Protein AF-U6N5K5-F1 (afdb_monomer_lite)

Radius of gyration: 27.5 Å; chains: 1; bounding box: 77×36×71 Å

Sequence (203 aa):
MEARCCGVSERSVGCCSVLLCLCCRRCSEVQFNWSRRRNSWRLSFFYRVLALVALLGALLTLLLQLLIRSRSFFRNYRCGPRAVGLLSVNFTLTICLTAAAGLFAVLMARILAMFGRFSVAEFAGLGPWYGRLGFLSKWGPWAVALIADSLLLLSLVNSVWIFAAPHDWCSRRWNHAAVVAVDNCRIWYGRQRLLPLHRCSRL

Foldseek 3Di:
DDDDDDDDDDDDDDDDDDDDPDVDPPLVVLQQPQVPPPDLLVLLVVLLVLLVLLVVLLVVLVVVLVVLVPCPNVLFFLFDPVLSVVLNVVSVVLSVQSNVLSVLSNVLSVVSVVSVPDDPVVLVVVPPVSSVVSNCNVCVSVVSVVSNVVSSVVSVVSVVCVVVCVVVRTPDTDDPVLSVQLVVVCVVCVVPPPDPSVVSSVD

pLDDT: mean 70.51, std 19.58, range [24.92, 93.69]

Structure (mmCIF, N/CA/C/O backbone):
data_AF-U6N5K5-F1
#
_entry.id   AF-U6N5K5-F1
#
loop_
_atom_site.group_PDB
_atom_site.id
_atom_site.type_symbol
_atom_site.label_atom_id
_atom_site.label_alt_id
_atom_site.label_comp_id
_atom_site.label_asym_id
_atom_site.label_entity_id
_atom_site.label_seq_id
_atom_site.pdbx_PDB_ins_code
_atom_site.Cartn_x
_atom_site.Cartn_y
_atom_site.Cartn_z
_atom_site.occupancy
_atom_site.B_iso_or_equiv
_atom_site.auth_seq_id
_atom_site.auth_comp_id
_atom_site.auth_asym_id
_atom_site.auth_atom_id
_atom_site.pdbx_PDB_model_num
ATOM 1 N N . MET A 1 1 ? -38.197 17.017 41.963 1.00 30.97 1 MET A N 1
ATOM 2 C CA . MET A 1 1 ? -38.433 17.485 40.581 1.00 30.97 1 MET A CA 1
ATOM 3 C C . MET A 1 1 ? -37.955 16.398 39.642 1.00 30.97 1 MET A C 1
ATOM 5 O O . MET A 1 1 ? -36.760 16.170 39.516 1.00 30.97 1 MET A O 1
ATOM 9 N N . GLU A 1 2 ? -38.915 15.652 39.114 1.00 35.03 2 GLU A N 1
ATOM 10 C CA . GLU A 1 2 ? -38.727 14.488 38.255 1.00 35.03 2 GLU A CA 1
ATOM 11 C C . GLU A 1 2 ? -38.366 14.944 36.836 1.00 35.03 2 GLU A C 1
ATOM 13 O O . GLU A 1 2 ? -39.113 15.705 36.221 1.00 35.03 2 GLU A O 1
ATOM 18 N N . ALA A 1 3 ? -37.245 14.469 36.292 1.00 28.12 3 ALA A N 1
ATOM 19 C CA . ALA A 1 3 ? -36.974 14.562 34.861 1.00 28.12 3 ALA A CA 1
ATOM 20 C C . ALA A 1 3 ? -37.298 13.203 34.234 1.00 28.12 3 ALA A C 1
ATOM 22 O O . ALA A 1 3 ? -36.590 12.216 34.424 1.00 28.12 3 ALA A O 1
ATOM 23 N N . ARG A 1 4 ? -38.444 13.173 33.551 1.00 25.58 4 ARG A N 1
ATOM 24 C CA . ARG A 1 4 ? -39.074 12.007 32.934 1.00 25.58 4 ARG A CA 1
ATOM 25 C C . ARG A 1 4 ? -38.146 11.316 31.932 1.00 25.58 4 ARG A C 1
ATOM 27 O O . ARG A 1 4 ? -37.584 11.955 31.045 1.00 25.58 4 ARG A O 1
ATOM 34 N N . CYS A 1 5 ? -38.086 9.991 32.034 1.00 36.66 5 CYS A N 1
ATOM 35 C CA . CYS A 1 5 ? -37.706 9.097 30.948 1.00 36.66 5 CYS A CA 1
ATOM 36 C C . CYS A 1 5 ? -38.570 9.404 29.711 1.00 36.66 5 CYS A C 1
ATOM 38 O O . CYS A 1 5 ? -39.794 9.315 29.785 1.00 36.66 5 CYS A O 1
ATOM 40 N N . CYS A 1 6 ? -37.949 9.739 28.579 1.00 27.75 6 CYS A N 1
ATOM 41 C CA . CYS A 1 6 ? -38.630 9.818 27.286 1.00 27.75 6 CYS A CA 1
ATOM 42 C C . CYS A 1 6 ? -38.237 8.614 26.432 1.00 27.75 6 CYS A C 1
ATOM 44 O O . CYS A 1 6 ? -37.056 8.299 26.280 1.00 27.75 6 CYS A O 1
ATOM 46 N N . GLY A 1 7 ? -39.269 7.934 25.937 1.00 24.92 7 GLY A N 1
ATOM 47 C CA . GLY A 1 7 ? -39.212 6.641 25.280 1.00 24.92 7 GLY A CA 1
ATOM 48 C C . GLY A 1 7 ? -38.556 6.656 23.903 1.00 24.92 7 GLY A C 1
ATOM 49 O O . GLY A 1 7 ? -38.493 7.663 23.201 1.00 24.92 7 GLY A O 1
ATOM 50 N N . VAL A 1 8 ? -38.074 5.473 23.545 1.00 28.88 8 VAL A N 1
ATOM 51 C CA . VAL A 1 8 ? -37.512 5.105 22.248 1.00 28.88 8 VAL A CA 1
ATOM 52 C C . VAL A 1 8 ? -38.624 5.122 21.192 1.00 28.88 8 VAL A C 1
ATOM 54 O O . VAL A 1 8 ? -39.650 4.474 21.373 1.00 28.88 8 VAL A O 1
ATOM 57 N N . SER A 1 9 ? -38.414 5.844 20.088 1.00 29.25 9 SER A N 1
ATOM 58 C CA . SER A 1 9 ? -39.265 5.815 18.890 1.00 29.25 9 SER A CA 1
ATOM 59 C C . SER A 1 9 ? -38.453 5.290 17.699 1.00 29.25 9 SER A C 1
ATOM 61 O O . SER A 1 9 ? -37.326 5.725 17.469 1.00 29.25 9 SER A O 1
ATOM 63 N N . GLU A 1 10 ? -39.016 4.320 16.974 1.00 31.72 10 GLU A N 1
ATOM 64 C CA . GLU A 1 10 ? -38.349 3.404 16.031 1.00 31.72 10 GLU A CA 1
ATOM 65 C C . GLU A 1 10 ? -38.114 3.927 14.595 1.00 31.72 10 GLU A C 1
ATOM 67 O O . GLU A 1 10 ? -37.802 3.138 13.702 1.00 31.72 10 GLU A O 1
ATOM 72 N N . ARG A 1 11 ? -38.254 5.221 14.290 1.00 35.72 11 ARG A N 1
ATOM 73 C CA . ARG A 1 11 ? -38.148 5.688 12.890 1.00 35.72 11 ARG A CA 1
ATOM 74 C C . ARG A 1 11 ? -37.452 7.037 12.758 1.00 35.72 11 ARG A C 1
ATOM 76 O O . ARG A 1 11 ? -38.073 8.052 13.035 1.00 35.72 11 ARG A O 1
ATOM 83 N N . SER A 1 12 ? -36.235 7.064 12.207 1.00 31.88 12 SER A N 1
ATOM 84 C CA . SER A 1 12 ? -35.903 8.027 11.142 1.00 31.88 12 SER A CA 1
ATOM 85 C C . SER A 1 12 ? -34.594 7.692 10.414 1.00 31.88 12 SER A C 1
ATOM 87 O O . SER A 1 12 ? -33.565 7.379 11.005 1.00 31.88 12 SER A O 1
ATOM 89 N N . VAL A 1 13 ? -34.675 7.753 9.087 1.00 40.25 13 VAL A N 1
ATOM 90 C CA . VAL A 1 13 ? -33.579 7.758 8.115 1.00 40.25 13 VAL A CA 1
ATOM 91 C C . VAL A 1 13 ? -33.416 9.224 7.680 1.00 40.25 13 VAL A C 1
ATOM 93 O O . VAL A 1 13 ? -34.425 9.834 7.338 1.00 40.25 13 VAL A O 1
ATOM 96 N N . GLY A 1 14 ? -32.198 9.792 7.640 1.00 35.78 14 GLY A N 1
ATOM 97 C CA . GLY A 1 14 ? -31.900 10.898 6.704 1.00 35.78 14 GLY A CA 1
ATOM 98 C C . GLY A 1 14 ? -31.106 12.145 7.162 1.00 35.78 14 GLY A C 1
ATOM 99 O O . GLY A 1 14 ? -31.238 12.647 8.280 1.00 35.78 14 GLY A O 1
ATOM 100 N N . CYS A 1 15 ? -30.368 12.678 6.171 1.00 31.52 15 CYS A N 1
ATOM 101 C CA . CYS A 1 15 ? -29.543 13.903 6.037 1.00 31.52 15 CYS A CA 1
ATOM 102 C C . CYS A 1 15 ? -28.072 13.801 6.502 1.00 31.52 15 CYS A C 1
ATOM 104 O O . CYS A 1 15 ? -27.813 13.755 7.702 1.00 31.52 15 CYS A O 1
ATOM 106 N N . CYS A 1 16 ? -27.049 13.671 5.635 1.00 34.28 16 CYS A N 1
ATOM 107 C CA . CYS A 1 16 ? -26.625 14.402 4.407 1.00 34.28 16 CYS A CA 1
ATOM 108 C C . CYS A 1 16 ? -26.016 15.801 4.657 1.00 34.28 16 CYS A C 1
ATOM 110 O O . CYS A 1 16 ? -26.593 16.793 4.250 1.00 34.28 16 CYS A O 1
ATOM 112 N N . SER A 1 17 ? -24.810 15.829 5.248 1.00 32.22 17 SER A N 1
ATOM 113 C CA . SER A 1 17 ? -23.703 16.780 4.976 1.00 32.22 17 SER A CA 1
ATOM 114 C C . SER A 1 17 ? -23.834 18.287 5.315 1.00 32.22 17 SER A C 1
ATOM 116 O O . SER A 1 17 ? -24.863 18.898 5.079 1.00 32.22 17 SER A O 1
ATOM 118 N N . VAL A 1 18 ? -22.806 19.004 5.815 1.00 45.66 18 VAL A N 1
ATOM 119 C CA . VAL A 1 18 ? -21.480 18.604 6.363 1.00 45.66 18 VAL A CA 1
ATOM 120 C C . VAL A 1 18 ? -20.884 19.629 7.362 1.00 45.66 18 VAL A C 1
ATOM 122 O O . VAL A 1 18 ? -20.054 19.198 8.149 1.00 45.66 18 VAL A O 1
ATOM 125 N N . LEU A 1 19 ? -21.256 20.924 7.435 1.00 33.53 19 LEU A N 1
ATOM 126 C CA . LEU A 1 19 ? -20.342 21.898 8.090 1.00 33.53 19 LEU A CA 1
ATOM 127 C C . LEU A 1 19 ? -20.780 22.701 9.337 1.00 33.53 19 LEU A C 1
ATOM 129 O O . LEU A 1 19 ? -19.895 22.934 10.150 1.00 33.53 19 LEU A O 1
ATOM 133 N N . LEU A 1 20 ? -22.035 23.121 9.581 1.00 31.58 20 LEU A N 1
ATOM 134 C CA . LEU A 1 20 ? -22.226 24.231 10.559 1.00 31.58 20 LEU A CA 1
ATOM 135 C C . LEU A 1 20 ? -23.418 24.217 11.549 1.00 31.58 20 LEU A C 1
ATOM 137 O O . LEU A 1 20 ? -23.467 25.117 12.379 1.00 31.58 20 LEU A O 1
ATOM 141 N N . CYS A 1 21 ? -24.344 23.240 11.574 1.00 33.91 21 CYS A N 1
ATOM 142 C CA . CYS A 1 21 ? -25.630 23.468 12.286 1.00 33.91 21 CYS A CA 1
ATOM 143 C C . CYS A 1 21 ? -26.173 22.443 13.310 1.00 33.91 21 CYS A C 1
ATOM 145 O O . CYS A 1 21 ? -27.314 22.602 13.730 1.00 33.91 21 CYS A O 1
ATOM 147 N N . LEU A 1 22 ? -25.442 21.428 13.796 1.00 38.31 22 LEU A N 1
ATOM 148 C CA . LEU A 1 22 ? -26.039 20.419 14.715 1.00 38.31 22 LEU A CA 1
ATOM 149 C C . LEU A 1 22 ? -25.223 20.079 15.978 1.00 38.31 22 LEU A C 1
ATOM 151 O O . LEU A 1 22 ? -25.433 19.023 16.574 1.00 38.31 22 LEU A O 1
ATOM 155 N N . CYS A 1 23 ? -24.349 20.984 16.433 1.00 35.44 23 CYS A N 1
ATOM 156 C CA . CYS A 1 23 ? -23.433 20.765 17.566 1.00 35.44 23 CYS A CA 1
ATOM 157 C C . CYS A 1 23 ? -24.070 20.362 18.913 1.00 35.44 23 CYS A C 1
ATOM 159 O O . CYS A 1 23 ? -23.345 19.843 19.753 1.00 35.44 23 CYS A O 1
ATOM 161 N N . CYS A 1 24 ? -25.380 20.523 19.148 1.00 37.03 24 CYS A N 1
ATOM 162 C CA . CYS A 1 24 ? -25.967 20.193 20.462 1.00 37.03 24 CYS A CA 1
ATOM 163 C C . CYS A 1 24 ? -27.147 19.208 20.459 1.00 37.03 24 CYS A C 1
ATOM 165 O O . CYS A 1 24 ? -27.472 18.677 21.516 1.00 37.03 24 CYS A O 1
ATOM 167 N N . ARG A 1 25 ? -27.794 18.910 19.320 1.00 32.84 25 ARG A N 1
ATOM 168 C CA . ARG A 1 25 ? -29.057 18.130 19.318 1.00 32.84 25 ARG A CA 1
ATOM 169 C C . ARG A 1 25 ? -28.963 16.735 18.690 1.00 32.84 25 ARG A C 1
ATOM 171 O O . ARG A 1 25 ? -29.908 15.966 18.805 1.00 32.84 25 ARG A O 1
ATOM 178 N N . ARG A 1 26 ? -27.824 16.381 18.075 1.00 36.34 26 ARG A N 1
ATOM 179 C CA . ARG A 1 26 ? -27.612 15.097 17.367 1.00 36.34 26 ARG A CA 1
ATOM 180 C C . ARG A 1 26 ? -26.570 14.176 18.006 1.00 36.34 26 ARG A C 1
ATOM 182 O O . ARG A 1 26 ? -26.095 13.244 17.367 1.00 36.34 26 ARG A O 1
ATOM 189 N N . CYS A 1 27 ? -26.218 14.405 19.270 1.00 38.41 27 CYS A N 1
ATOM 190 C CA . CYS A 1 27 ? -25.320 13.504 19.993 1.00 38.41 27 CYS A CA 1
ATOM 191 C C . CYS A 1 27 ? -26.013 12.217 20.468 1.00 38.41 27 CYS A C 1
ATOM 193 O O . CYS A 1 27 ? -25.320 11.227 20.675 1.00 38.41 27 CYS A O 1
ATOM 195 N N . SER A 1 28 ? -27.345 12.176 20.594 1.00 39.59 28 SER A N 1
ATOM 196 C CA . SER A 1 28 ? -28.054 10.991 21.105 1.00 39.59 28 SER A CA 1
ATOM 197 C C . SER A 1 28 ? -28.192 9.848 20.089 1.00 39.59 28 SER A C 1
ATOM 199 O O . SER A 1 28 ? -28.258 8.695 20.495 1.00 39.59 28 SER A O 1
ATOM 201 N N . GLU A 1 29 ? -28.161 10.116 18.777 1.00 39.03 29 GLU A N 1
ATOM 202 C CA . GLU A 1 29 ? -28.186 9.050 17.752 1.00 39.03 29 GLU A CA 1
ATOM 203 C C . GLU A 1 29 ? -26.787 8.592 17.303 1.00 39.03 29 GLU A C 1
ATOM 205 O O . GLU A 1 29 ? -26.603 7.481 16.796 1.00 39.03 29 GLU A O 1
ATOM 210 N N . VAL A 1 30 ? -25.760 9.416 17.539 1.00 40.91 30 VAL A N 1
ATOM 211 C CA . VAL A 1 30 ? -24.351 8.997 17.420 1.00 40.91 30 VAL A CA 1
ATOM 212 C C . VAL A 1 30 ? -23.888 8.277 18.691 1.00 40.91 30 VAL A C 1
ATOM 214 O O . VAL A 1 30 ? -22.893 7.548 18.649 1.00 40.91 30 VAL A O 1
ATOM 217 N N . GLN A 1 31 ? -24.624 8.422 19.800 1.00 42.19 31 GLN A N 1
ATOM 218 C CA . GLN A 1 31 ? -24.359 7.696 21.032 1.00 42.19 31 GLN A CA 1
ATOM 219 C C . GLN A 1 31 ? -24.433 6.196 20.775 1.00 42.19 31 GLN A C 1
ATOM 221 O O . GLN A 1 31 ? -25.440 5.596 20.401 1.00 42.19 31 GLN A O 1
ATOM 226 N N . PHE A 1 32 ? -23.261 5.603 20.922 1.00 44.34 32 PHE A N 1
ATOM 227 C CA . PHE A 1 32 ? -23.036 4.191 20.778 1.00 44.34 32 PHE A CA 1
ATOM 228 C C . PHE A 1 32 ? -23.849 3.461 21.861 1.00 44.34 32 PHE A C 1
ATOM 230 O O . PHE A 1 32 ? -23.575 3.601 23.050 1.00 44.34 32 PHE A O 1
ATOM 237 N N . ASN A 1 33 ? -24.881 2.715 21.452 1.00 48.84 33 ASN A N 1
ATOM 238 C CA . ASN A 1 33 ? -25.655 1.889 22.374 1.00 48.84 33 ASN A CA 1
ATOM 239 C C . ASN A 1 33 ? -24.864 0.613 22.679 1.00 48.84 33 ASN A C 1
ATOM 241 O O . ASN A 1 33 ? -24.781 -0.314 21.866 1.00 48.84 33 ASN A O 1
ATOM 245 N N . TRP A 1 34 ? -24.249 0.595 23.855 1.00 51.69 34 TRP A N 1
ATOM 246 C CA . TRP A 1 34 ? -23.339 -0.456 24.279 1.00 51.69 34 TRP A CA 1
ATOM 247 C C . TRP A 1 34 ? -24.016 -1.811 24.541 1.00 51.69 34 TRP A C 1
ATOM 249 O O . TRP A 1 34 ? -23.319 -2.823 24.575 1.00 51.69 34 TRP A O 1
ATOM 259 N N . SER A 1 35 ? -25.353 -1.881 24.636 1.00 49.25 35 SER A N 1
ATOM 260 C CA . SER A 1 35 ? -26.060 -3.165 24.798 1.00 49.25 35 SER A CA 1
ATOM 261 C C . SER A 1 35 ? -26.028 -4.044 23.536 1.00 49.25 35 SER A C 1
ATOM 263 O O . SER A 1 35 ? -26.322 -5.237 23.588 1.00 49.25 35 SER A O 1
ATOM 265 N N . ARG A 1 36 ? -25.629 -3.480 22.384 1.00 49.56 36 ARG A N 1
ATOM 266 C CA . ARG A 1 36 ? -25.772 -4.090 21.052 1.00 49.56 36 ARG A CA 1
ATOM 267 C C . ARG A 1 36 ? -24.456 -4.601 20.436 1.00 49.56 36 ARG A C 1
ATOM 269 O O . ARG A 1 36 ? -24.287 -4.526 19.222 1.00 49.56 36 ARG A O 1
ATOM 276 N N . ARG A 1 37 ? -23.499 -5.140 21.210 1.00 56.91 37 ARG A N 1
ATOM 277 C CA . ARG A 1 37 ? -22.275 -5.780 20.651 1.00 56.91 37 ARG A CA 1
ATOM 278 C C . ARG A 1 37 ? -22.209 -7.285 20.904 1.00 56.91 37 ARG A C 1
ATOM 280 O O . ARG A 1 37 ? -21.352 -7.780 21.619 1.00 56.91 37 ARG A O 1
ATOM 287 N N . ARG A 1 38 ? -23.066 -8.042 20.213 1.00 52.09 38 ARG A N 1
ATOM 288 C CA . ARG A 1 38 ? -23.035 -9.518 20.231 1.00 52.09 38 ARG A CA 1
ATOM 289 C C . ARG A 1 38 ? -21.957 -10.143 19.315 1.00 52.09 38 ARG A C 1
ATOM 291 O O . ARG A 1 38 ? -21.739 -11.342 19.380 1.00 52.09 38 ARG A O 1
ATOM 298 N N . ASN A 1 39 ? -21.258 -9.350 18.485 1.00 59.94 39 ASN A N 1
ATOM 299 C CA . ASN A 1 39 ? -20.354 -9.845 17.424 1.00 59.94 39 ASN A CA 1
ATOM 300 C C . ASN A 1 39 ? -18.951 -9.183 17.388 1.00 59.94 39 ASN A C 1
ATOM 302 O O . ASN A 1 39 ? -18.339 -9.098 16.323 1.00 59.94 39 ASN A O 1
ATOM 306 N N . SER A 1 40 ? -18.406 -8.714 18.518 1.00 67.56 40 SER A N 1
ATOM 307 C CA . SER A 1 40 ? -17.051 -8.114 18.582 1.00 67.56 40 SER A CA 1
ATOM 308 C C . SER A 1 40 ? -15.945 -9.053 18.072 1.00 67.56 40 SER A C 1
ATOM 310 O O . SER A 1 40 ? -14.998 -8.608 17.419 1.00 67.56 40 SER A O 1
ATOM 312 N N . TRP A 1 41 ? -16.102 -10.361 18.292 1.00 71.12 41 TRP A N 1
ATOM 313 C CA . TRP A 1 41 ? -15.171 -11.390 17.826 1.00 71.12 41 TRP A CA 1
ATOM 314 C C . TRP A 1 41 ? -15.098 -11.494 16.293 1.00 71.12 41 TRP A C 1
ATOM 316 O O . TRP A 1 41 ? -14.004 -11.658 15.757 1.00 71.12 41 TRP A O 1
ATOM 326 N N . ARG A 1 42 ? -16.223 -11.327 15.576 1.00 77.38 42 ARG A N 1
ATOM 327 C CA . ARG A 1 42 ? -16.264 -11.366 14.099 1.00 77.38 42 ARG A CA 1
ATOM 328 C C . ARG A 1 42 ? -15.486 -10.205 13.494 1.00 77.38 42 ARG A C 1
ATOM 330 O O . ARG A 1 42 ? -14.738 -10.386 12.541 1.00 77.38 42 ARG A O 1
ATOM 337 N N . LEU A 1 43 ? -1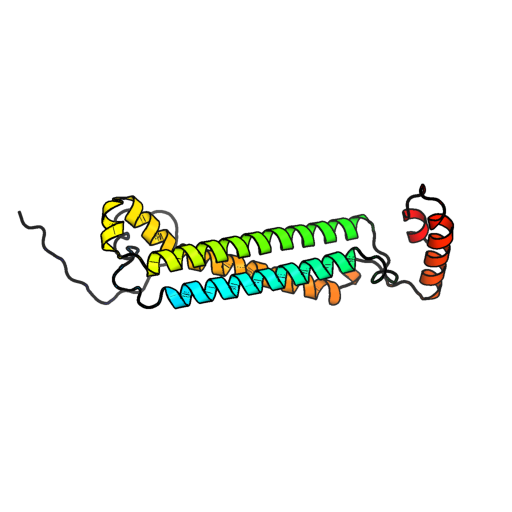5.632 -9.023 14.092 1.00 78.06 43 LEU A N 1
ATOM 338 C CA . LEU A 1 43 ? -14.906 -7.831 13.666 1.00 78.06 43 LEU A CA 1
ATOM 339 C C . LEU A 1 43 ? -13.402 -7.976 13.948 1.00 78.06 43 LEU A C 1
ATOM 341 O O . LEU A 1 43 ? -12.585 -7.677 13.088 1.00 78.06 43 LEU A O 1
ATOM 345 N N . SER A 1 44 ? -13.024 -8.500 15.121 1.00 81.94 44 SER A N 1
ATOM 346 C CA . SER A 1 44 ? -11.616 -8.791 15.437 1.00 81.94 44 SER A CA 1
ATOM 347 C C . SER A 1 44 ? -11.009 -9.810 14.464 1.00 81.94 44 SER A C 1
ATOM 349 O O . SER A 1 44 ? -9.883 -9.620 14.009 1.00 81.94 44 SER A O 1
ATOM 351 N N . PHE A 1 45 ? -11.756 -10.857 14.097 1.00 83.50 45 PHE A N 1
ATOM 352 C CA . PHE A 1 45 ? -11.337 -11.822 13.080 1.00 83.50 45 PHE A CA 1
ATOM 353 C C . PHE A 1 45 ? -11.129 -11.158 11.713 1.00 83.50 45 PHE A C 1
ATOM 355 O O . PHE A 1 45 ? -10.075 -11.346 11.110 1.00 83.50 45 PHE A O 1
ATOM 362 N N . PHE A 1 46 ? -12.067 -10.314 11.271 1.00 87.81 46 PHE A N 1
ATOM 363 C CA . PHE A 1 46 ? -11.942 -9.555 10.024 1.00 87.81 46 PHE A CA 1
ATOM 364 C C . PHE A 1 46 ? -10.644 -8.733 9.969 1.00 87.81 46 PHE A C 1
ATOM 366 O O . PHE A 1 46 ? -9.893 -8.859 9.007 1.00 87.81 46 PHE A O 1
ATOM 373 N N . TYR A 1 47 ? -10.305 -7.972 11.017 1.00 86.56 47 TYR A N 1
ATOM 374 C CA . TYR A 1 47 ? -9.058 -7.188 11.028 1.00 86.56 47 TYR A CA 1
ATOM 375 C C . TYR A 1 47 ? -7.789 -8.041 11.052 1.00 86.56 47 TYR A C 1
ATOM 377 O O . TYR A 1 47 ? -6.762 -7.612 10.532 1.00 86.56 47 TYR A O 1
ATOM 385 N N . ARG A 1 48 ? -7.835 -9.248 11.627 1.00 89.50 48 ARG A N 1
ATOM 386 C CA . ARG A 1 48 ? -6.706 -10.190 11.551 1.00 89.50 48 ARG A CA 1
ATOM 387 C C . ARG A 1 48 ? -6.504 -10.698 10.130 1.00 89.50 48 ARG A C 1
ATOM 389 O O . ARG A 1 48 ? -5.366 -10.759 9.677 1.00 89.50 48 ARG A O 1
ATOM 396 N N . VAL A 1 49 ? -7.592 -11.031 9.435 1.00 89.81 49 VAL A N 1
ATOM 397 C CA . VAL A 1 49 ? -7.543 -11.423 8.020 1.00 89.81 49 VAL A CA 1
ATOM 398 C C . VAL A 1 49 ? -7.040 -10.258 7.170 1.00 89.81 49 VAL A C 1
ATOM 400 O O . VAL A 1 49 ? -6.118 -10.445 6.385 1.00 89.81 49 VAL A O 1
ATOM 403 N N . LEU A 1 50 ? -7.558 -9.047 7.386 1.00 88.88 50 LEU A N 1
ATOM 404 C CA . LEU A 1 50 ? -7.115 -7.837 6.691 1.00 88.88 50 LEU A CA 1
ATOM 405 C C . LEU A 1 50 ? -5.618 -7.568 6.904 1.00 88.88 50 LEU A C 1
ATOM 407 O O . LEU A 1 50 ? -4.901 -7.283 5.950 1.00 88.88 50 LEU A O 1
ATOM 411 N N . ALA A 1 51 ? -5.121 -7.717 8.135 1.00 90.44 51 ALA A N 1
ATOM 412 C CA . ALA A 1 51 ? -3.699 -7.584 8.437 1.00 90.44 51 ALA A CA 1
ATOM 413 C C . ALA A 1 51 ? -2.845 -8.653 7.734 1.00 90.44 51 ALA A C 1
ATOM 415 O O . ALA A 1 51 ? -1.766 -8.340 7.233 1.00 90.44 51 ALA A O 1
ATOM 416 N N . LEU A 1 52 ? -3.323 -9.900 7.664 1.00 91.88 52 LEU A N 1
ATOM 417 C CA . LEU A 1 52 ? -2.642 -10.981 6.949 1.00 91.88 52 LEU A CA 1
ATOM 418 C C . LEU A 1 52 ? -2.602 -10.713 5.439 1.00 91.88 52 LEU A C 1
ATOM 420 O O . LEU A 1 52 ? -1.560 -10.887 4.814 1.00 91.88 52 LEU A O 1
ATOM 424 N N . VAL A 1 53 ? -3.702 -10.229 4.864 1.00 90.62 53 VAL A N 1
ATOM 425 C CA . VAL A 1 53 ? -3.771 -9.833 3.452 1.00 90.62 53 VAL A CA 1
ATOM 426 C C . VAL A 1 53 ? -2.835 -8.654 3.169 1.00 90.62 53 VAL A C 1
ATOM 428 O O . VAL A 1 53 ? -2.081 -8.703 2.199 1.00 90.62 53 VAL A O 1
ATOM 431 N N . ALA A 1 54 ? -2.800 -7.638 4.037 1.00 90.50 54 ALA A N 1
ATOM 432 C CA . ALA A 1 54 ? -1.873 -6.512 3.916 1.00 90.50 54 ALA A CA 1
ATOM 433 C C . ALA A 1 54 ? -0.403 -6.961 3.997 1.00 90.50 54 ALA A C 1
ATOM 435 O O . ALA A 1 54 ? 0.430 -6.485 3.227 1.00 90.50 54 ALA A O 1
ATOM 436 N N . LEU A 1 55 ? -0.084 -7.915 4.881 1.00 92.50 55 LEU A N 1
ATOM 437 C CA . LEU A 1 55 ? 1.252 -8.507 4.981 1.00 92.50 55 LEU A CA 1
ATOM 438 C C . LEU A 1 55 ? 1.639 -9.240 3.690 1.00 92.50 55 LEU A C 1
ATOM 440 O O . LEU A 1 55 ? 2.728 -9.013 3.166 1.00 92.50 55 LEU A O 1
ATOM 444 N N . LEU A 1 56 ? 0.752 -10.085 3.157 1.00 91.25 56 LEU A N 1
ATOM 445 C CA . LEU A 1 56 ? 0.987 -10.793 1.896 1.00 91.25 56 LEU A CA 1
ATOM 446 C C . LEU A 1 56 ? 1.148 -9.819 0.718 1.00 91.25 56 LEU A C 1
ATOM 448 O O . LEU A 1 56 ? 2.058 -9.993 -0.090 1.00 91.25 56 LEU A O 1
ATOM 452 N N . GLY A 1 57 ? 0.329 -8.767 0.648 1.00 88.25 57 GLY A N 1
ATOM 453 C CA . GLY A 1 57 ? 0.442 -7.719 -0.371 1.00 88.25 57 GLY A CA 1
ATOM 454 C C . GLY A 1 57 ? 1.763 -6.946 -0.284 1.00 88.25 57 GLY A C 1
ATOM 455 O O . GLY A 1 57 ? 2.429 -6.729 -1.301 1.00 88.25 57 GLY A O 1
ATOM 456 N N . ALA A 1 58 ? 2.202 -6.592 0.927 1.00 91.44 58 ALA A N 1
ATOM 457 C CA . ALA A 1 58 ? 3.494 -5.947 1.149 1.00 91.44 58 ALA A CA 1
ATOM 458 C C . ALA A 1 58 ? 4.668 -6.864 0.762 1.00 91.44 58 ALA A C 1
ATOM 460 O O . ALA A 1 58 ? 5.604 -6.408 0.107 1.00 91.44 58 ALA A O 1
ATOM 461 N N . LEU A 1 59 ? 4.601 -8.159 1.098 1.00 92.75 59 LEU A N 1
ATOM 462 C CA . LEU A 1 59 ? 5.604 -9.154 0.702 1.00 92.75 59 LEU A CA 1
ATOM 463 C C . LEU A 1 59 ? 5.671 -9.329 -0.818 1.00 92.75 59 LEU A C 1
ATOM 465 O O . LEU A 1 59 ? 6.764 -9.345 -1.379 1.00 92.75 59 LEU A O 1
ATOM 469 N N . LEU A 1 60 ? 4.525 -9.407 -1.498 1.00 89.88 60 LEU A N 1
ATOM 470 C CA . LEU A 1 60 ? 4.477 -9.494 -2.958 1.00 89.88 60 LEU A CA 1
ATOM 471 C C . LEU A 1 60 ? 5.112 -8.253 -3.604 1.00 89.88 60 LEU A C 1
ATOM 473 O O . LEU A 1 60 ? 5.947 -8.371 -4.499 1.00 89.88 60 LEU A O 1
ATOM 477 N N . THR A 1 61 ? 4.764 -7.067 -3.103 1.00 90.25 61 THR A N 1
ATOM 478 C CA . THR A 1 61 ? 5.310 -5.788 -3.579 1.00 90.25 61 THR A CA 1
ATOM 479 C C . THR A 1 61 ? 6.824 -5.702 -3.341 1.00 90.25 61 THR A C 1
ATOM 481 O O . THR A 1 61 ? 7.569 -5.240 -4.205 1.00 90.25 61 THR A O 1
ATOM 484 N N . LEU A 1 62 ? 7.305 -6.209 -2.202 1.00 91.12 62 LEU A N 1
ATOM 485 C CA . LEU A 1 62 ? 8.731 -6.316 -1.892 1.00 91.12 62 LEU A CA 1
ATOM 486 C C . LEU A 1 62 ? 9.447 -7.274 -2.854 1.00 91.12 62 LEU A C 1
ATOM 488 O O . LEU A 1 62 ? 10.516 -6.942 -3.360 1.00 91.12 62 LEU A O 1
ATOM 492 N N . LEU A 1 63 ? 8.867 -8.444 -3.137 1.00 90.19 63 LEU A N 1
ATOM 493 C CA . LEU A 1 63 ? 9.427 -9.405 -4.092 1.00 90.19 63 LEU A CA 1
ATOM 494 C C . LEU A 1 63 ? 9.543 -8.793 -5.491 1.00 90.19 63 LEU A C 1
ATOM 496 O O . LEU A 1 63 ? 10.596 -8.905 -6.118 1.00 90.19 63 LEU A O 1
ATOM 500 N N . LEU A 1 64 ? 8.508 -8.082 -5.947 1.00 86.12 64 LEU A N 1
ATOM 501 C CA . LEU A 1 64 ? 8.536 -7.306 -7.190 1.00 86.12 64 LEU A CA 1
ATOM 502 C C . LEU A 1 64 ? 9.664 -6.269 -7.175 1.00 86.12 64 LEU A C 1
ATOM 504 O O . LEU A 1 64 ? 10.447 -6.196 -8.121 1.00 86.12 64 LEU A O 1
ATOM 508 N N . GLN A 1 65 ? 9.814 -5.512 -6.087 1.00 88.12 65 GLN A N 1
ATOM 509 C CA . GLN A 1 65 ? 10.886 -4.526 -5.953 1.00 88.12 65 GLN A CA 1
ATOM 510 C C . GLN A 1 65 ? 12.283 -5.166 -5.987 1.00 88.12 65 GLN A C 1
ATOM 512 O O . GLN A 1 65 ? 13.191 -4.639 -6.637 1.00 88.12 65 GLN A O 1
ATOM 517 N N . LEU A 1 66 ? 12.474 -6.303 -5.315 1.00 87.19 66 LEU A N 1
ATOM 518 C CA . LEU A 1 66 ? 13.730 -7.054 -5.344 1.00 87.19 66 LEU A CA 1
ATOM 519 C C . LEU A 1 66 ? 14.029 -7.576 -6.751 1.00 87.19 66 LEU A C 1
ATOM 521 O O . LEU A 1 66 ? 15.172 -7.480 -7.202 1.00 87.19 66 LEU A O 1
ATOM 525 N N . LEU A 1 67 ? 13.006 -8.042 -7.469 1.00 83.50 67 LEU A N 1
ATOM 526 C CA . LEU A 1 67 ? 13.133 -8.486 -8.852 1.00 83.50 67 LEU A CA 1
ATOM 527 C C . LEU A 1 67 ? 13.529 -7.327 -9.781 1.00 83.50 67 LEU A C 1
ATOM 529 O O . LEU A 1 67 ? 14.433 -7.487 -10.596 1.00 83.50 67 LEU A O 1
ATOM 533 N N . ILE A 1 68 ? 12.943 -6.138 -9.596 1.00 77.94 68 ILE A N 1
ATOM 534 C CA . ILE A 1 68 ? 13.309 -4.895 -10.305 1.00 77.94 68 ILE A CA 1
ATOM 535 C C . ILE A 1 68 ? 14.740 -4.469 -10.012 1.00 77.94 68 ILE A C 1
ATOM 537 O O . ILE A 1 68 ? 15.485 -4.085 -10.918 1.00 77.94 68 ILE A O 1
ATOM 541 N N . ARG A 1 69 ? 15.160 -4.567 -8.752 1.00 74.75 69 ARG A N 1
ATOM 542 C CA . ARG A 1 69 ? 16.532 -4.254 -8.357 1.00 74.75 69 ARG A CA 1
ATOM 543 C C . ARG A 1 69 ? 17.528 -5.270 -8.920 1.00 74.75 69 ARG A C 1
ATOM 545 O O . ARG A 1 69 ? 18.661 -4.899 -9.246 1.00 74.75 69 ARG A O 1
ATOM 552 N N . SER A 1 70 ? 17.119 -6.529 -9.069 1.00 70.50 70 SER A N 1
ATOM 553 C CA . SER A 1 70 ? 17.911 -7.561 -9.725 1.00 70.50 70 SER A C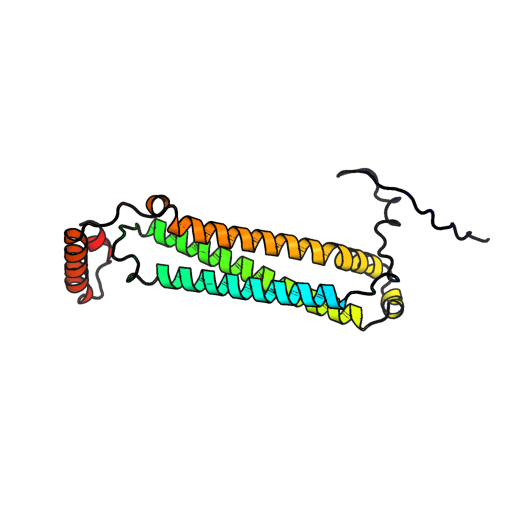A 1
ATOM 554 C C . SER A 1 70 ? 17.970 -7.289 -11.236 1.00 70.50 70 SER A C 1
ATOM 556 O O . SER A 1 70 ? 17.037 -7.511 -12.002 1.00 70.50 70 SER A O 1
ATOM 558 N N . ARG A 1 71 ? 19.109 -6.775 -11.708 1.00 61.09 71 ARG A N 1
ATOM 559 C CA . ARG A 1 71 ? 19.327 -6.443 -13.132 1.00 61.09 71 ARG A CA 1
ATOM 560 C C . ARG A 1 71 ? 19.287 -7.652 -14.081 1.00 61.09 71 ARG A C 1
ATOM 562 O O . ARG A 1 71 ? 19.472 -7.470 -15.283 1.00 61.09 71 ARG A O 1
ATOM 569 N N . SER A 1 72 ? 19.098 -8.862 -13.556 1.00 60.94 72 SER A N 1
ATOM 570 C CA . SER A 1 72 ? 18.968 -10.106 -14.315 1.00 60.94 72 SER A CA 1
ATOM 571 C C . SER A 1 72 ? 17.654 -10.163 -15.094 1.00 60.94 72 SER A C 1
ATOM 573 O O . SER A 1 72 ? 17.676 -10.543 -16.260 1.00 60.94 72 SER A O 1
ATOM 575 N N . PHE A 1 73 ? 16.537 -9.723 -14.506 1.00 57.25 73 PHE A N 1
ATOM 576 C CA . PHE A 1 73 ? 15.230 -9.758 -15.172 1.00 57.25 73 PHE A CA 1
ATOM 577 C C . PHE A 1 73 ? 15.090 -8.653 -16.236 1.00 57.25 73 PHE A C 1
ATOM 579 O O . PHE A 1 73 ? 14.579 -8.879 -17.330 1.00 57.25 73 PHE A O 1
ATOM 586 N N . PHE A 1 74 ? 15.647 -7.466 -15.969 1.00 57.84 74 PHE A N 1
ATOM 587 C CA . PHE A 1 74 ? 15.568 -6.298 -16.861 1.00 57.84 74 PHE A CA 1
ATOM 588 C C . PHE A 1 74 ? 16.751 -6.157 -17.824 1.00 57.84 74 PHE A C 1
ATOM 590 O O . PHE A 1 74 ? 16.954 -5.097 -18.412 1.00 57.84 74 PHE A O 1
ATOM 597 N N . ARG A 1 75 ? 17.524 -7.228 -18.037 1.00 61.22 75 ARG A N 1
ATOM 598 C CA . ARG A 1 75 ? 18.668 -7.237 -18.967 1.00 61.22 75 ARG A CA 1
ATOM 599 C C . ARG A 1 75 ? 18.274 -6.857 -20.401 1.00 61.22 75 ARG A C 1
ATOM 601 O O . ARG A 1 75 ? 19.095 -6.319 -21.132 1.00 61.22 75 ARG A O 1
ATOM 608 N N . ASN A 1 76 ? 17.007 -7.078 -20.752 1.00 65.06 76 ASN A N 1
ATOM 609 C CA . ASN A 1 76 ? 16.431 -6.793 -22.064 1.00 65.06 76 ASN A CA 1
ATOM 610 C C . ASN A 1 76 ? 15.833 -5.381 -22.208 1.00 65.06 76 ASN A C 1
ATOM 612 O O . ASN A 1 76 ? 15.403 -5.038 -23.307 1.00 65.06 76 ASN A O 1
ATOM 616 N N . TYR A 1 77 ? 15.767 -4.572 -21.145 1.00 68.38 77 TYR A N 1
ATOM 617 C CA . TYR A 1 77 ? 15.110 -3.259 -21.167 1.00 68.38 77 TYR A CA 1
ATOM 618 C C . TYR A 1 77 ? 16.111 -2.116 -20.984 1.00 68.38 77 TYR A C 1
ATOM 620 O O . TYR A 1 77 ? 16.958 -2.137 -20.087 1.00 68.38 77 TYR A O 1
ATOM 628 N N . ARG A 1 78 ? 15.980 -1.067 -21.808 1.00 69.31 78 ARG A N 1
ATOM 629 C CA . ARG A 1 78 ? 16.778 0.156 -21.686 1.00 69.31 78 ARG A CA 1
ATOM 630 C C . ARG A 1 78 ? 16.084 1.131 -20.740 1.00 69.31 78 ARG A C 1
ATOM 632 O O . ARG A 1 78 ? 15.250 1.943 -21.148 1.00 69.31 78 ARG A O 1
ATOM 639 N N . CYS A 1 79 ? 16.458 1.053 -19.469 1.00 72.50 79 CYS A N 1
ATOM 640 C CA . CYS A 1 79 ? 15.922 1.902 -18.411 1.00 72.50 79 CYS A CA 1
ATOM 641 C C . CYS A 1 79 ? 16.929 2.981 -17.993 1.00 72.50 79 CYS A C 1
ATOM 643 O O . CYS A 1 79 ? 18.092 2.690 -17.705 1.00 72.50 79 CYS A O 1
ATOM 645 N N . GLY A 1 80 ? 16.479 4.237 -17.929 1.00 72.00 80 GLY A N 1
ATOM 646 C CA . GLY A 1 80 ? 17.268 5.325 -17.354 1.00 72.00 80 GLY A CA 1
ATOM 647 C C . GLY A 1 80 ? 17.376 5.202 -15.824 1.00 72.00 80 GLY A C 1
ATOM 648 O O . GLY A 1 80 ? 16.449 4.710 -15.182 1.00 72.00 80 GLY A O 1
ATOM 649 N N . PRO A 1 81 ? 18.456 5.703 -15.197 1.00 72.44 81 PRO A N 1
ATOM 650 C CA . PRO A 1 81 ? 18.667 5.629 -13.745 1.00 72.44 81 PRO A CA 1
ATOM 651 C C . PRO A 1 81 ? 17.589 6.398 -12.971 1.00 72.44 81 PRO A C 1
ATOM 653 O O . PRO A 1 81 ? 17.207 5.996 -11.878 1.00 72.44 81 PRO A O 1
ATOM 656 N N . ARG A 1 82 ? 17.077 7.490 -13.558 1.00 77.81 82 ARG A N 1
ATOM 657 C CA . ARG A 1 82 ? 16.021 8.327 -12.981 1.00 77.81 82 ARG A CA 1
ATOM 658 C C . ARG A 1 82 ? 14.693 7.576 -12.930 1.00 77.81 82 ARG A C 1
ATOM 660 O O . ARG A 1 82 ? 14.037 7.608 -11.900 1.00 77.81 82 ARG A O 1
ATOM 667 N N . ALA A 1 83 ? 14.342 6.859 -14.000 1.00 76.75 83 ALA A N 1
ATOM 668 C CA . ALA A 1 83 ? 13.118 6.062 -14.061 1.00 76.75 83 ALA A CA 1
ATOM 669 C C . ALA A 1 83 ? 13.154 4.903 -13.053 1.00 76.75 83 ALA A C 1
ATOM 671 O O . ALA A 1 83 ? 12.215 4.727 -12.285 1.00 76.75 83 ALA A O 1
ATOM 672 N N . VAL A 1 84 ? 14.280 4.182 -12.972 1.00 79.19 84 VAL A N 1
ATOM 673 C CA . VAL A 1 84 ? 14.471 3.111 -11.975 1.00 79.19 84 VAL A CA 1
ATOM 674 C C . VAL A 1 84 ? 14.429 3.662 -10.545 1.00 79.19 84 VAL A C 1
ATOM 676 O O . VAL A 1 84 ? 13.842 3.039 -9.663 1.00 79.19 84 VAL A O 1
ATOM 679 N N . GLY A 1 85 ? 15.018 4.839 -10.311 1.00 82.56 85 GLY A N 1
ATOM 680 C CA . GLY A 1 85 ? 14.957 5.523 -9.020 1.00 82.56 85 GLY A CA 1
ATOM 681 C C . GLY A 1 85 ? 13.527 5.892 -8.618 1.00 82.56 85 GLY A C 1
ATOM 682 O O . GLY A 1 85 ? 13.101 5.545 -7.519 1.00 82.56 85 GLY A O 1
ATOM 683 N N . LEU A 1 86 ? 12.768 6.525 -9.520 1.00 84.88 86 LEU A N 1
ATOM 684 C CA . LEU A 1 86 ? 11.374 6.916 -9.284 1.00 84.88 86 LEU A CA 1
ATOM 685 C C . LEU A 1 86 ? 10.492 5.696 -8.978 1.00 84.88 86 LEU A C 1
ATOM 687 O O . LEU A 1 86 ? 9.716 5.706 -8.023 1.00 84.88 86 LEU A O 1
ATOM 691 N N . LEU A 1 87 ? 10.678 4.622 -9.747 1.00 85.06 87 LEU A N 1
ATOM 692 C CA . LEU A 1 87 ? 9.980 3.357 -9.562 1.00 85.06 87 LEU A CA 1
ATOM 693 C C . LEU A 1 87 ? 10.288 2.767 -8.176 1.00 85.06 87 LEU A C 1
ATOM 695 O O . LEU A 1 87 ? 9.376 2.453 -7.417 1.00 85.06 87 LEU A O 1
ATOM 699 N N . SER A 1 88 ? 11.569 2.706 -7.796 1.00 85.69 88 SER A N 1
ATOM 700 C CA . SER A 1 88 ? 11.989 2.201 -6.483 1.00 85.69 88 SER A CA 1
ATOM 701 C C . SER A 1 88 ? 11.409 3.012 -5.321 1.00 85.69 88 SER A C 1
ATOM 703 O O . SER A 1 88 ? 11.034 2.425 -4.305 1.00 85.69 88 SER A O 1
ATOM 705 N N . VAL A 1 89 ? 11.331 4.341 -5.439 1.00 89.50 89 VAL A N 1
ATOM 706 C CA . VAL A 1 89 ? 10.735 5.198 -4.401 1.00 89.50 89 VAL A CA 1
ATOM 707 C C . VAL A 1 89 ? 9.238 4.924 -4.269 1.00 89.50 89 VAL A C 1
ATOM 709 O O . VAL A 1 89 ? 8.765 4.740 -3.150 1.00 89.50 89 VAL A O 1
ATOM 712 N N . ASN A 1 90 ? 8.508 4.814 -5.384 1.00 89.81 90 ASN A N 1
ATOM 713 C CA . ASN A 1 90 ? 7.069 4.535 -5.368 1.00 89.81 90 ASN A CA 1
ATOM 714 C C . ASN A 1 90 ? 6.749 3.178 -4.707 1.00 89.81 90 ASN A C 1
ATOM 716 O O . ASN A 1 90 ? 5.897 3.096 -3.819 1.00 89.81 90 ASN A O 1
ATOM 720 N N . PHE A 1 91 ? 7.495 2.121 -5.053 1.00 89.56 91 PHE A N 1
ATOM 721 C CA . PHE A 1 91 ? 7.334 0.813 -4.406 1.00 89.56 91 PHE A CA 1
ATOM 722 C C . PHE A 1 91 ? 7.664 0.853 -2.917 1.00 89.56 91 PHE A C 1
ATOM 724 O O . PHE A 1 91 ? 6.895 0.334 -2.113 1.00 89.56 91 PHE A O 1
ATOM 731 N N . THR A 1 92 ? 8.753 1.525 -2.536 1.00 91.62 92 THR A N 1
ATOM 732 C CA . THR A 1 92 ? 9.130 1.663 -1.121 1.00 91.62 92 THR A CA 1
ATOM 733 C C . THR A 1 92 ? 8.040 2.388 -0.332 1.00 91.62 92 THR A C 1
ATOM 735 O O . THR A 1 92 ? 7.652 1.937 0.742 1.00 91.62 92 THR A O 1
ATOM 738 N N . LEU A 1 93 ? 7.493 3.475 -0.883 1.00 92.88 93 LEU A N 1
ATOM 739 C CA . LEU A 1 93 ? 6.414 4.235 -0.259 1.00 92.88 93 LEU A CA 1
ATOM 740 C C . LEU A 1 93 ? 5.139 3.392 -0.116 1.00 92.88 93 LEU A C 1
ATOM 742 O O . LEU A 1 93 ? 4.542 3.363 0.958 1.00 92.88 93 LEU A O 1
ATOM 746 N N . THR A 1 94 ? 4.768 2.643 -1.155 1.00 91.31 94 THR A N 1
ATOM 747 C CA . THR A 1 94 ? 3.601 1.747 -1.124 1.00 91.31 94 THR A CA 1
ATOM 748 C C . THR A 1 94 ? 3.765 0.643 -0.074 1.00 91.31 94 THR A C 1
ATOM 750 O O . THR A 1 94 ? 2.824 0.362 0.669 1.00 91.31 94 THR A O 1
ATOM 753 N N . ILE A 1 95 ? 4.961 0.053 0.051 1.00 92.69 95 ILE A N 1
ATOM 754 C CA . ILE A 1 95 ? 5.267 -0.956 1.078 1.00 92.69 95 ILE A CA 1
ATOM 755 C C . ILE A 1 95 ? 5.126 -0.351 2.477 1.00 92.69 95 ILE A C 1
ATOM 757 O O . ILE A 1 95 ? 4.440 -0.928 3.318 1.00 92.69 95 ILE A O 1
ATOM 761 N N . CYS A 1 96 ? 5.717 0.824 2.719 1.00 93.69 96 CYS A N 1
ATOM 762 C CA . CYS A 1 96 ? 5.638 1.503 4.013 1.00 93.69 96 CYS A CA 1
ATOM 763 C C . CYS A 1 96 ? 4.190 1.819 4.414 1.00 93.69 96 CYS A C 1
ATOM 765 O O . CYS A 1 96 ? 3.794 1.543 5.546 1.00 93.69 96 CYS A O 1
ATOM 767 N N . LEU A 1 97 ? 3.386 2.354 3.489 1.00 93.38 97 LEU A N 1
ATOM 768 C CA . LEU A 1 97 ? 1.981 2.679 3.750 1.00 93.38 97 LEU A CA 1
ATOM 769 C C . LEU A 1 97 ? 1.141 1.424 4.013 1.00 93.38 97 LEU A C 1
ATOM 771 O O . LEU A 1 97 ? 0.364 1.394 4.966 1.00 93.38 97 LEU A O 1
ATOM 775 N N . THR A 1 98 ? 1.331 0.369 3.217 1.00 91.81 98 THR A N 1
ATOM 776 C CA . THR A 1 98 ? 0.593 -0.895 3.377 1.00 91.81 98 THR A CA 1
ATOM 777 C C . THR A 1 98 ? 0.965 -1.592 4.689 1.00 91.81 98 THR A C 1
ATOM 779 O O . THR A 1 98 ? 0.089 -2.078 5.405 1.00 91.81 98 THR A O 1
ATOM 782 N N . ALA A 1 99 ? 2.249 -1.581 5.065 1.00 92.19 99 ALA A N 1
ATOM 783 C CA . ALA A 1 99 ? 2.717 -2.120 6.340 1.00 92.19 99 ALA A CA 1
ATOM 784 C C . ALA A 1 99 ? 2.164 -1.330 7.539 1.00 92.19 99 ALA A C 1
ATOM 786 O O . ALA A 1 99 ? 1.709 -1.932 8.513 1.00 92.19 99 ALA A O 1
ATOM 787 N N . ALA A 1 100 ? 2.140 0.005 7.458 1.00 93.38 100 ALA A N 1
ATOM 788 C CA . ALA A 1 100 ? 1.540 0.851 8.486 1.00 93.38 100 ALA A CA 1
ATOM 789 C C . ALA A 1 100 ? 0.034 0.573 8.640 1.00 93.38 100 ALA A C 1
ATOM 791 O O . ALA A 1 100 ? -0.447 0.390 9.758 1.00 93.38 100 ALA A O 1
ATOM 792 N N . ALA A 1 101 ? -0.706 0.461 7.533 1.00 90.88 101 ALA A N 1
ATOM 793 C CA . ALA A 1 101 ? -2.124 0.100 7.554 1.00 90.88 101 ALA A CA 1
ATOM 794 C C . ALA A 1 101 ? -2.362 -1.296 8.159 1.00 90.88 101 ALA A C 1
ATOM 796 O O . ALA A 1 101 ? -3.260 -1.466 8.987 1.00 90.88 101 ALA A O 1
ATOM 797 N N . GLY A 1 102 ? -1.516 -2.277 7.826 1.00 91.00 102 GLY A N 1
ATOM 798 C CA . GLY A 1 102 ? -1.536 -3.606 8.439 1.00 91.00 102 GLY A CA 1
ATOM 799 C C . GLY A 1 102 ? -1.309 -3.561 9.954 1.00 91.00 102 GLY A C 1
ATOM 800 O O . GLY A 1 102 ? -2.038 -4.209 10.708 1.00 91.00 102 GLY A O 1
ATOM 801 N N . LEU A 1 103 ? -0.367 -2.738 10.425 1.00 92.50 103 LEU A N 1
ATOM 802 C CA . LEU A 1 103 ? -0.133 -2.529 11.856 1.00 92.50 103 LEU A CA 1
ATOM 803 C C . LEU A 1 103 ? -1.368 -1.929 12.548 1.00 92.50 103 LEU A C 1
ATOM 805 O O . LEU A 1 103 ? -1.782 -2.423 13.599 1.00 92.50 103 LEU A O 1
ATOM 809 N N . PHE A 1 104 ? -2.004 -0.918 11.948 1.00 90.94 104 PHE A N 1
ATOM 810 C CA . PHE A 1 104 ? -3.250 -0.349 12.473 1.00 90.94 104 PHE A CA 1
ATOM 811 C C . PHE A 1 104 ? -4.384 -1.378 12.527 1.00 90.94 104 PHE A C 1
ATOM 813 O O . PHE A 1 104 ? -5.125 -1.409 13.511 1.00 90.94 104 PHE A O 1
ATOM 820 N N . ALA A 1 105 ? -4.496 -2.260 11.531 1.00 89.44 105 ALA A N 1
ATOM 821 C CA . ALA A 1 105 ? -5.463 -3.354 11.552 1.00 89.44 105 ALA A CA 1
ATOM 822 C C . ALA A 1 105 ? -5.202 -4.323 12.722 1.00 89.44 105 ALA A C 1
ATOM 824 O O . ALA A 1 105 ? -6.138 -4.686 13.438 1.00 89.44 105 ALA A O 1
ATOM 825 N N . VAL A 1 106 ? -3.940 -4.676 13.001 1.00 91.38 106 VAL A N 1
ATOM 826 C CA . VAL A 1 106 ? -3.584 -5.500 14.173 1.00 91.38 106 VAL A CA 1
ATOM 827 C C . VAL A 1 106 ? -3.961 -4.801 15.480 1.00 91.38 106 VAL A C 1
ATOM 829 O O . VAL A 1 106 ? -4.579 -5.423 16.349 1.00 91.38 106 VAL A O 1
ATOM 832 N N . LEU A 1 107 ? -3.632 -3.514 15.625 1.00 90.06 107 LEU A N 1
ATOM 833 C CA . LEU A 1 107 ? -3.985 -2.732 16.814 1.00 90.06 107 LEU A CA 1
ATOM 834 C C . LEU A 1 107 ? -5.504 -2.687 17.015 1.00 90.06 107 LEU A C 1
ATOM 836 O O . LEU A 1 107 ? -5.988 -2.960 18.114 1.00 90.06 107 LEU A O 1
ATOM 840 N N . MET A 1 108 ? -6.272 -2.453 15.949 1.00 86.81 108 MET A N 1
ATOM 841 C CA . MET A 1 108 ? -7.735 -2.474 16.008 1.00 86.81 108 MET A CA 1
ATOM 842 C C . MET A 1 108 ? -8.282 -3.851 16.381 1.00 86.81 108 MET A C 1
ATOM 844 O O . MET A 1 108 ? -9.166 -3.945 17.234 1.00 86.81 108 MET A O 1
ATOM 848 N N . ALA A 1 109 ? -7.727 -4.934 15.830 1.00 86.75 109 ALA A N 1
ATOM 849 C CA . ALA A 1 109 ? -8.119 -6.292 16.200 1.00 86.75 109 ALA A CA 1
ATOM 850 C C . ALA A 1 109 ? -7.926 -6.558 17.701 1.00 86.75 109 ALA A C 1
ATOM 852 O O . ALA A 1 109 ? -8.765 -7.221 18.321 1.00 86.75 109 ALA A O 1
ATOM 853 N N . ARG A 1 110 ? -6.839 -6.035 18.290 1.00 87.44 110 ARG A N 1
ATOM 854 C CA . ARG A 1 110 ? -6.537 -6.143 19.726 1.00 87.44 110 ARG A CA 1
ATOM 855 C C . ARG A 1 110 ? -7.488 -5.308 20.573 1.00 87.44 110 ARG A C 1
ATOM 857 O O . ARG A 1 110 ? -8.036 -5.833 21.537 1.00 87.44 110 ARG A O 1
ATOM 864 N N . ILE A 1 111 ? -7.738 -4.062 20.185 1.00 84.19 111 ILE A N 1
ATOM 865 C CA . ILE A 1 111 ? -8.674 -3.167 20.876 1.00 84.19 111 ILE A CA 1
ATOM 866 C C . ILE A 1 111 ? -10.085 -3.776 20.894 1.00 84.19 111 ILE A C 1
ATOM 868 O O . ILE A 1 111 ? -10.713 -3.867 21.947 1.00 84.19 111 ILE A O 1
ATOM 872 N N . LEU A 1 112 ? -10.562 -4.281 19.754 1.00 79.94 112 LEU A N 1
ATOM 873 C CA . LEU A 1 112 ? -11.868 -4.941 19.644 1.00 79.94 112 LEU A CA 1
ATOM 874 C C . LEU A 1 112 ? -11.953 -6.225 20.477 1.00 79.94 112 LEU A C 1
ATOM 876 O O . LEU A 1 112 ? -13.010 -6.519 21.034 1.00 79.94 112 LEU A O 1
ATOM 880 N N . ALA A 1 113 ? -10.852 -6.974 20.583 1.00 79.56 113 ALA A N 1
ATOM 881 C CA . ALA A 1 113 ? -10.780 -8.156 21.435 1.00 79.56 113 ALA A CA 1
ATOM 882 C C . ALA A 1 113 ? -10.822 -7.797 22.929 1.00 79.56 113 ALA A C 1
ATOM 884 O O . ALA A 1 113 ? -11.480 -8.501 23.690 1.00 79.56 113 ALA A O 1
ATOM 88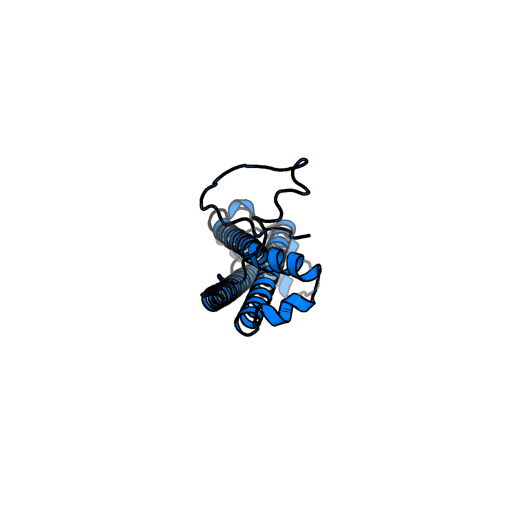5 N N . MET A 1 114 ? -10.175 -6.700 23.346 1.00 81.06 114 MET A N 1
ATOM 886 C CA . MET A 1 114 ? -10.263 -6.198 24.723 1.00 81.06 114 MET A CA 1
ATOM 887 C C . MET A 1 114 ? -11.690 -5.760 25.060 1.00 81.06 114 MET A C 1
ATOM 889 O O . MET A 1 114 ? -12.257 -6.237 26.038 1.00 81.06 114 MET A O 1
ATOM 893 N N . PHE A 1 115 ? -12.327 -4.960 24.200 1.00 75.00 115 PHE A N 1
ATOM 894 C CA . PHE A 1 115 ? -13.730 -4.565 24.387 1.00 75.00 115 PHE A CA 1
ATOM 895 C C . PHE A 1 115 ? -14.718 -5.739 24.354 1.00 75.00 115 PHE A C 1
ATOM 897 O O . PHE A 1 115 ? -15.841 -5.598 24.820 1.00 75.00 115 PHE A O 1
ATOM 904 N N . GLY A 1 116 ? -14.337 -6.890 23.794 1.00 71.88 116 GLY A N 1
ATOM 905 C CA . GLY A 1 116 ? -15.147 -8.105 23.851 1.00 71.88 116 GLY A CA 1
ATOM 906 C C . GLY A 1 116 ? -15.095 -8.838 25.195 1.00 71.88 116 GLY A C 1
ATOM 907 O O . GLY A 1 116 ? -15.936 -9.702 25.417 1.00 71.88 116 GLY A O 1
ATOM 908 N N . ARG A 1 117 ? -14.118 -8.530 26.061 1.00 72.94 117 ARG A N 1
ATOM 909 C CA . ARG A 1 117 ? -13.915 -9.190 27.364 1.00 72.94 117 ARG A CA 1
ATOM 910 C C . ARG A 1 117 ? -14.396 -8.361 28.555 1.00 72.94 117 ARG A C 1
ATOM 912 O O . ARG A 1 117 ? -14.766 -8.951 29.561 1.00 72.94 117 ARG A O 1
ATOM 919 N N . PHE A 1 118 ? -14.380 -7.036 28.442 1.00 73.56 118 PHE A N 1
ATOM 920 C CA . PHE A 1 118 ? -14.780 -6.119 29.514 1.00 73.56 118 PHE A CA 1
ATOM 921 C C . PHE A 1 118 ? -16.244 -5.697 29.390 1.00 73.56 118 PHE A C 1
ATOM 923 O O . PHE A 1 118 ? -16.775 -5.562 28.282 1.00 73.56 118 PHE A O 1
ATOM 930 N N . SER A 1 119 ? -16.895 -5.480 30.531 1.00 66.19 119 SER A N 1
ATOM 931 C CA . SER A 1 119 ? -18.293 -5.059 30.571 1.00 66.19 119 SER A CA 1
ATOM 932 C C . SER A 1 119 ? -18.408 -3.540 30.432 1.00 66.19 119 SER A C 1
ATOM 934 O O . SER A 1 119 ? -17.541 -2.770 30.834 1.00 66.19 119 SER A O 1
ATOM 936 N N . VAL A 1 120 ? -19.516 -3.080 29.861 1.00 65.00 120 VAL A N 1
ATOM 937 C CA . VAL A 1 120 ? -19.790 -1.653 29.616 1.00 65.00 120 VAL A CA 1
ATOM 938 C C . VAL A 1 120 ? -19.767 -0.832 30.910 1.00 65.00 120 VAL A C 1
ATOM 940 O O . VAL A 1 120 ? -19.360 0.329 30.903 1.00 65.00 120 VAL A O 1
ATOM 943 N N . ALA A 1 121 ? -20.185 -1.448 32.019 1.00 65.06 121 ALA A N 1
ATOM 944 C CA . ALA A 1 121 ? -20.250 -0.823 33.333 1.00 65.06 121 ALA A CA 1
ATOM 945 C C . ALA A 1 121 ? -18.870 -0.376 33.839 1.00 65.06 121 ALA A C 1
ATOM 947 O O . ALA A 1 121 ? -18.767 0.667 34.477 1.00 65.06 121 ALA A O 1
ATOM 948 N N . GLU A 1 122 ? -17.803 -1.095 33.481 1.00 69.94 122 GLU A N 1
ATOM 949 C CA . GLU A 1 122 ? -16.428 -0.739 33.858 1.00 69.94 122 GLU A CA 1
ATOM 950 C C . GLU A 1 122 ? -15.955 0.535 33.140 1.00 69.94 122 GLU A C 1
ATOM 952 O O . GLU A 1 122 ? -15.145 1.291 33.673 1.00 69.94 122 GLU A O 1
ATOM 957 N N . PHE A 1 123 ? -16.508 0.832 31.958 1.00 67.88 123 PHE A N 1
ATOM 958 C CA . PHE A 1 123 ? -16.164 2.031 31.192 1.00 67.88 123 PHE A CA 1
ATOM 959 C C . PHE A 1 123 ? -17.021 3.256 31.536 1.00 67.88 123 PHE A C 1
ATOM 961 O O . PHE A 1 123 ? -16.679 4.370 31.133 1.00 67.88 123 PHE A O 1
ATOM 968 N N . ALA A 1 124 ? -18.105 3.084 32.299 1.00 67.69 124 ALA A N 1
ATOM 969 C CA . ALA A 1 124 ? -18.970 4.187 32.716 1.00 67.69 124 ALA A CA 1
ATOM 970 C C . ALA A 1 124 ? -18.239 5.188 33.637 1.00 67.69 124 ALA A C 1
ATOM 972 O O . ALA A 1 124 ? -18.550 6.378 33.625 1.00 67.69 124 ALA A O 1
ATOM 973 N N . GLY A 1 125 ? -17.211 4.732 34.366 1.00 76.50 125 GLY A N 1
ATOM 974 C CA . GLY A 1 125 ? -16.380 5.573 35.236 1.00 76.50 125 GLY A CA 1
ATOM 975 C C . GLY A 1 125 ? -15.447 6.551 34.507 1.00 76.50 125 GLY A C 1
ATOM 976 O O . GLY A 1 125 ? -14.915 7.459 35.135 1.00 76.50 125 GLY A O 1
ATOM 977 N N . LEU A 1 126 ? -15.261 6.427 33.184 1.00 75.50 126 LEU A N 1
ATOM 978 C CA . LEU A 1 126 ? -14.365 7.302 32.406 1.00 75.50 126 LEU A CA 1
ATOM 979 C C . LEU A 1 126 ? -14.941 8.698 32.098 1.00 75.50 126 LEU A C 1
ATOM 981 O O . LEU A 1 126 ? -14.278 9.515 31.448 1.00 75.50 126 LEU A O 1
ATOM 985 N N . GLY A 1 127 ? -16.171 8.989 32.531 1.00 78.44 127 GLY A N 1
ATOM 986 C CA . GLY A 1 127 ? -16.804 10.296 32.351 1.00 78.44 127 GLY A CA 1
ATOM 987 C C . GLY A 1 127 ? -16.844 10.729 30.872 1.00 78.44 127 GLY A C 1
ATOM 988 O O . GLY A 1 127 ? -17.291 9.955 30.022 1.00 78.44 127 GLY A O 1
ATOM 989 N N . PRO A 1 128 ? -16.370 11.935 30.501 1.00 77.75 128 PRO A N 1
ATOM 990 C CA . PRO A 1 128 ? -16.479 12.448 29.129 1.00 77.75 128 PRO A CA 1
ATOM 991 C C . PRO A 1 128 ? -15.680 11.639 28.089 1.00 77.75 128 PRO A C 1
ATOM 993 O O . PRO A 1 128 ? -15.990 11.686 26.894 1.00 77.75 128 PRO A O 1
ATOM 996 N N . TRP A 1 129 ? -14.679 10.858 28.510 1.00 75.25 129 TRP A N 1
ATOM 997 C CA . TRP A 1 129 ? -13.899 10.000 27.611 1.00 75.25 129 TRP A CA 1
ATOM 998 C C . TRP A 1 129 ? -14.697 8.813 27.067 1.00 75.25 129 TRP A C 1
ATOM 1000 O O . TRP A 1 129 ? -14.409 8.341 25.965 1.00 75.25 129 TRP A O 1
ATOM 1010 N N . TYR A 1 130 ? -15.749 8.390 27.770 1.00 71.69 130 TYR A N 1
ATOM 1011 C CA . TYR A 1 130 ? -16.645 7.320 27.333 1.00 71.69 130 TYR A CA 1
ATOM 1012 C C . TYR A 1 130 ? -17.299 7.622 25.976 1.00 71.69 130 TYR A C 1
ATOM 1014 O O . TYR A 1 130 ? -17.335 6.766 25.089 1.00 71.69 130 TYR A O 1
ATOM 1022 N N . GLY A 1 131 ? -17.744 8.867 25.766 1.00 70.38 131 GLY A N 1
ATOM 1023 C CA . GLY A 1 131 ? -18.337 9.296 24.495 1.00 70.38 131 GLY A CA 1
ATOM 1024 C C . GLY A 1 131 ? -17.335 9.277 23.336 1.00 70.38 131 GLY A C 1
ATOM 1025 O O . GLY A 1 131 ? -17.652 8.801 22.244 1.00 70.38 131 GLY A O 1
ATOM 1026 N N . ARG A 1 132 ? -16.096 9.727 23.585 1.00 75.94 132 ARG A N 1
ATOM 1027 C CA . ARG A 1 132 ? -15.014 9.723 22.583 1.00 75.94 132 ARG A CA 1
ATOM 1028 C C . ARG A 1 132 ? -14.605 8.301 22.196 1.00 75.94 132 ARG A C 1
ATOM 1030 O O . ARG A 1 132 ? -14.485 8.007 21.009 1.00 75.94 132 ARG A O 1
ATOM 1037 N N . LEU A 1 133 ? -14.453 7.410 23.178 1.00 74.81 133 LEU A N 1
ATOM 1038 C CA . LEU A 1 133 ? -14.166 5.989 22.950 1.00 74.81 133 LEU A CA 1
ATOM 1039 C C . LEU A 1 133 ? -15.303 5.298 22.192 1.00 74.81 133 LEU A C 1
ATOM 1041 O O . LEU A 1 133 ? -15.042 4.527 21.270 1.00 74.81 133 LEU A O 1
ATOM 1045 N N . GLY A 1 134 ? -16.559 5.627 22.509 1.00 72.88 134 GLY A N 1
ATOM 1046 C CA . GLY A 1 134 ? -17.730 5.141 21.781 1.00 72.88 134 GLY A CA 1
ATOM 1047 C C . GLY A 1 134 ? -17.682 5.503 20.294 1.00 72.88 134 GLY A C 1
ATOM 1048 O O . GLY A 1 134 ? -17.838 4.622 19.446 1.00 72.88 134 GLY A O 1
ATOM 1049 N N . PHE A 1 135 ? -17.379 6.764 19.969 1.00 74.62 135 PHE A N 1
ATOM 1050 C CA . PHE A 1 135 ? -17.226 7.228 18.586 1.00 74.62 135 PHE A CA 1
ATOM 1051 C C . PHE A 1 135 ? -16.081 6.509 17.854 1.00 74.62 135 PHE A C 1
ATOM 1053 O O . PHE A 1 135 ? -16.295 5.935 16.783 1.00 74.62 135 PHE A O 1
ATOM 1060 N N . LEU A 1 136 ? -14.889 6.470 18.458 1.00 75.56 136 LEU A N 1
ATOM 1061 C CA . LEU A 1 136 ? -13.707 5.794 17.907 1.00 75.56 136 LEU A CA 1
ATOM 1062 C C . LEU A 1 136 ? -13.956 4.302 17.677 1.00 75.56 136 LEU A C 1
ATOM 1064 O O . LEU A 1 136 ? -13.585 3.763 16.641 1.00 75.56 136 LEU A O 1
ATOM 1068 N N . SER A 1 137 ? -14.644 3.636 18.602 1.00 74.62 137 SER A N 1
ATOM 1069 C CA . SER A 1 137 ? -14.956 2.213 18.483 1.00 74.62 137 SER A CA 1
ATOM 1070 C C . SER A 1 137 ? -15.939 1.901 17.352 1.00 74.62 137 SER A C 1
ATOM 1072 O O . SER A 1 137 ? -15.977 0.757 16.894 1.00 74.62 137 SER A O 1
ATOM 1074 N N . LYS A 1 138 ? -16.775 2.869 16.949 1.00 76.88 138 LYS A N 1
ATOM 1075 C CA . LYS A 1 138 ? -17.798 2.715 15.906 1.00 76.88 138 LYS A CA 1
ATOM 1076 C C . LYS A 1 138 ? -17.226 3.032 14.527 1.00 76.88 138 LYS A C 1
ATOM 1078 O O . LYS A 1 138 ? -17.380 2.229 13.613 1.00 76.88 138 LYS A O 1
ATOM 1083 N N . TRP A 1 139 ? -16.551 4.173 14.395 1.00 78.69 139 TRP A N 1
ATOM 1084 C CA . TRP A 1 139 ? -16.061 4.680 13.108 1.00 78.69 139 TRP A CA 1
ATOM 1085 C C . TRP A 1 139 ? -14.613 4.309 12.813 1.00 78.69 139 TRP A C 1
ATOM 1087 O O . TRP A 1 139 ? -14.264 4.122 11.652 1.00 78.69 139 TRP A O 1
ATOM 1097 N N . GLY A 1 140 ? -13.782 4.159 13.845 1.00 80.00 140 GLY A N 1
ATOM 1098 C CA . GLY A 1 140 ? -12.371 3.796 13.707 1.00 80.00 140 GLY A CA 1
ATOM 1099 C C . GLY A 1 140 ? -12.164 2.511 12.905 1.00 80.00 140 GLY A C 1
ATOM 1100 O O . GLY A 1 140 ? -11.411 2.543 11.934 1.00 80.00 140 GLY A O 1
ATOM 1101 N N . PRO A 1 141 ? -12.877 1.409 13.216 1.00 81.38 141 PRO A N 1
ATOM 1102 C CA . PRO A 1 141 ? -12.821 0.198 12.407 1.00 81.38 141 PRO A CA 1
ATOM 1103 C C . PRO A 1 141 ? -13.116 0.474 10.920 1.00 81.38 141 PRO A C 1
ATOM 1105 O O . PRO A 1 141 ? -12.350 0.070 10.041 1.00 81.38 141 PRO A O 1
ATOM 1108 N N . TRP A 1 142 ? -14.193 1.202 10.627 1.00 81.88 142 TRP A N 1
ATOM 1109 C CA . TRP A 1 142 ? -14.619 1.468 9.253 1.00 81.88 142 TRP A CA 1
ATOM 1110 C C . TRP A 1 142 ? -13.592 2.305 8.478 1.00 81.88 142 TRP A C 1
ATOM 1112 O O . TRP A 1 142 ? -13.248 1.972 7.348 1.00 81.88 142 TRP A O 1
ATOM 1122 N N . ALA A 1 143 ? -13.031 3.335 9.117 1.00 84.50 143 ALA A N 1
ATOM 1123 C CA . ALA A 1 143 ? -11.981 4.163 8.533 1.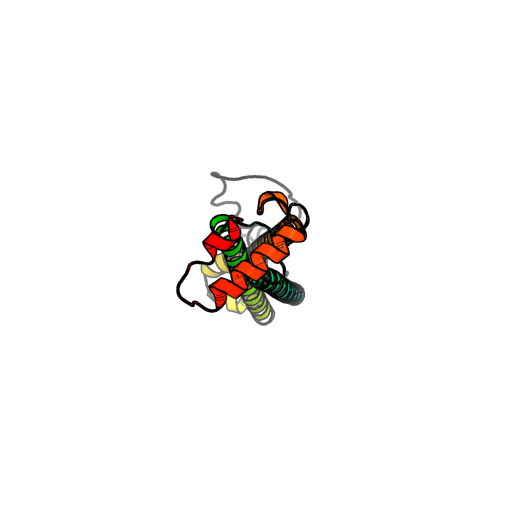00 84.50 143 ALA A CA 1
ATOM 1124 C C . ALA A 1 143 ? -10.709 3.355 8.223 1.00 84.50 143 ALA A C 1
ATOM 1126 O O . ALA A 1 143 ? -10.159 3.470 7.131 1.00 84.50 143 ALA A O 1
ATOM 1127 N N . VAL A 1 144 ? -10.265 2.499 9.152 1.00 85.62 144 VAL A N 1
ATOM 1128 C CA . VAL A 1 144 ? -9.078 1.650 8.946 1.00 85.62 144 VAL A CA 1
ATOM 1129 C C . VAL A 1 144 ? -9.298 0.650 7.812 1.00 85.62 144 VAL A C 1
ATOM 1131 O O . VAL A 1 144 ? -8.388 0.445 7.015 1.00 85.62 144 VAL A O 1
ATOM 1134 N N . ALA A 1 145 ? -10.494 0.063 7.708 1.00 84.06 145 ALA A N 1
ATOM 1135 C CA . ALA A 1 145 ? -10.828 -0.851 6.618 1.00 84.06 145 ALA A CA 1
ATOM 1136 C C . ALA A 1 145 ? -10.757 -0.150 5.251 1.00 84.06 145 ALA A C 1
ATOM 1138 O O . ALA A 1 145 ? -10.036 -0.611 4.377 1.00 84.06 145 ALA A O 1
ATOM 1139 N N . LEU A 1 146 ? -11.388 1.022 5.101 1.00 87.81 146 LEU A N 1
ATOM 1140 C CA . LEU A 1 146 ? -11.339 1.786 3.847 1.00 87.81 146 LEU A CA 1
ATOM 1141 C C . LEU A 1 146 ? -9.918 2.200 3.440 1.00 87.81 146 LEU A C 1
ATOM 1143 O O . LEU A 1 146 ? -9.566 2.164 2.259 1.00 87.81 146 LEU A O 1
ATOM 1147 N N . ILE A 1 147 ? -9.089 2.601 4.407 1.00 89.56 147 ILE A N 1
ATOM 1148 C CA . ILE A 1 147 ? -7.691 2.962 4.140 1.00 89.56 147 ILE A CA 1
ATOM 1149 C C . ILE A 1 147 ? -6.902 1.724 3.699 1.00 89.56 147 ILE A C 1
ATOM 1151 O O . ILE A 1 147 ? -6.150 1.788 2.732 1.00 89.56 147 ILE A O 1
ATOM 1155 N N . ALA A 1 148 ? -7.084 0.586 4.370 1.00 85.94 148 ALA A N 1
ATOM 1156 C CA . ALA A 1 148 ? -6.396 -0.647 4.006 1.00 85.94 148 ALA A CA 1
ATOM 1157 C C . ALA A 1 148 ? -6.823 -1.155 2.619 1.00 85.94 148 ALA A C 1
ATOM 1159 O O . ALA A 1 148 ? -5.962 -1.489 1.808 1.00 85.94 148 ALA A O 1
ATOM 1160 N N . ASP A 1 149 ? -8.125 -1.150 2.322 1.00 85.50 149 ASP A N 1
ATOM 1161 C CA . ASP A 1 149 ? -8.667 -1.605 1.039 1.00 85.50 149 ASP A CA 1
ATOM 1162 C C . ASP A 1 149 ? -8.198 -0.712 -0.120 1.00 85.50 149 ASP A C 1
ATOM 1164 O O . ASP A 1 149 ? -7.785 -1.213 -1.166 1.00 85.50 149 ASP A O 1
ATOM 1168 N N . SER A 1 150 ? -8.183 0.613 0.068 1.00 89.81 150 SER A N 1
ATOM 1169 C CA . SER A 1 150 ? -7.681 1.544 -0.954 1.00 89.81 150 SER A CA 1
ATOM 1170 C C . SER A 1 150 ? -6.182 1.376 -1.221 1.00 89.81 150 SER A C 1
ATOM 1172 O O . SER A 1 150 ? -5.764 1.395 -2.380 1.00 89.81 150 SER A O 1
ATOM 1174 N N . LEU A 1 151 ? -5.372 1.143 -0.183 1.00 90.00 151 LEU A N 1
ATOM 1175 C CA . LEU A 1 151 ? -3.942 0.858 -0.339 1.00 90.00 151 LEU A CA 1
ATOM 1176 C C . LEU A 1 151 ? -3.686 -0.489 -1.024 1.00 90.00 151 LEU A C 1
ATOM 1178 O O . LEU A 1 151 ? -2.782 -0.590 -1.856 1.00 90.00 151 LEU A O 1
ATOM 1182 N N . LEU A 1 152 ? -4.497 -1.506 -0.726 1.00 86.44 152 LEU A N 1
ATOM 1183 C CA . LEU A 1 152 ? -4.417 -2.804 -1.391 1.00 86.44 152 LEU A CA 1
ATOM 1184 C C . LEU A 1 152 ? -4.730 -2.678 -2.888 1.00 86.44 152 LEU A C 1
ATOM 1186 O O . LEU A 1 152 ? -3.978 -3.177 -3.722 1.00 86.44 152 LEU A O 1
ATOM 1190 N N . LEU A 1 153 ? -5.805 -1.964 -3.234 1.00 90.25 153 LEU A N 1
ATOM 1191 C CA . LEU A 1 153 ? -6.176 -1.693 -4.624 1.00 90.25 153 LEU A CA 1
ATOM 1192 C C . LEU A 1 153 ? -5.074 -0.926 -5.358 1.00 90.25 153 LEU A C 1
ATOM 1194 O O . LEU A 1 153 ? -4.714 -1.295 -6.474 1.00 90.25 153 LEU A O 1
ATOM 1198 N N . LEU A 1 154 ? -4.487 0.090 -4.721 1.00 90.12 154 LEU A N 1
ATOM 1199 C CA . LEU A 1 154 ? -3.372 0.841 -5.296 1.00 90.12 154 LEU A CA 1
ATOM 1200 C C . LEU A 1 154 ? -2.146 -0.054 -5.545 1.00 90.12 154 LEU A C 1
ATOM 1202 O O . LEU A 1 154 ? -1.525 0.033 -6.604 1.00 90.12 154 LEU A O 1
ATOM 1206 N N . SER A 1 155 ? -1.816 -0.947 -4.607 1.00 87.81 155 SER A N 1
ATOM 1207 C CA . SER A 1 155 ? -0.735 -1.931 -4.766 1.00 87.81 155 SER A CA 1
ATOM 1208 C C . SER A 1 155 ? -0.989 -2.882 -5.945 1.00 87.81 155 SER A C 1
ATOM 1210 O O . SER A 1 155 ? -0.075 -3.138 -6.738 1.00 87.81 155 SER A O 1
ATOM 1212 N N . LEU A 1 156 ? -2.230 -3.347 -6.125 1.00 87.56 156 LEU A N 1
ATOM 1213 C CA . LEU A 1 156 ? -2.617 -4.191 -7.261 1.00 87.56 156 LEU A CA 1
ATOM 1214 C C . LEU A 1 156 ? -2.510 -3.441 -8.590 1.00 87.56 156 LEU A C 1
ATOM 1216 O O . LEU A 1 156 ? -1.905 -3.957 -9.529 1.00 87.56 156 LEU A O 1
ATOM 1220 N N . VAL A 1 157 ? -3.029 -2.213 -8.663 1.00 91.19 157 VAL A N 1
ATOM 1221 C CA . VAL A 1 157 ? -2.934 -1.372 -9.866 1.00 91.19 157 VAL A CA 1
ATOM 1222 C C . VAL A 1 157 ? -1.472 -1.114 -10.231 1.00 91.19 157 VAL A C 1
ATOM 1224 O O . VAL A 1 157 ? -1.097 -1.309 -11.385 1.00 91.19 157 VAL A O 1
ATOM 1227 N N . ASN A 1 158 ? -0.623 -0.770 -9.257 1.00 87.88 158 ASN A N 1
ATOM 1228 C CA . ASN A 1 158 ? 0.812 -0.563 -9.480 1.00 87.88 158 ASN A CA 1
ATOM 1229 C C . ASN A 1 158 ? 1.513 -1.832 -9.985 1.00 87.88 158 ASN A C 1
ATOM 1231 O O . ASN A 1 158 ? 2.377 -1.761 -10.862 1.00 87.88 158 ASN A O 1
ATOM 1235 N N . SER A 1 159 ? 1.130 -2.995 -9.455 1.00 85.81 159 SER A N 1
ATOM 1236 C CA . SER A 1 159 ? 1.680 -4.282 -9.883 1.00 85.81 159 SER A CA 1
ATOM 1237 C C . SER A 1 159 ? 1.274 -4.612 -11.321 1.00 85.81 159 SER A C 1
ATOM 1239 O O . SER A 1 159 ? 2.122 -4.994 -12.122 1.00 85.81 159 SER A O 1
ATOM 1241 N N . VAL A 1 160 ? 0.000 -4.413 -11.678 1.00 89.56 160 VAL A N 1
ATOM 1242 C CA . VAL A 1 160 ? -0.509 -4.642 -13.041 1.00 89.56 160 VAL A CA 1
ATOM 1243 C C . VAL A 1 160 ? 0.101 -3.655 -14.036 1.00 89.56 160 VAL A C 1
ATOM 1245 O O . VAL A 1 160 ? 0.521 -4.069 -15.116 1.00 89.56 160 VAL A O 1
ATOM 1248 N N . TRP A 1 161 ? 0.207 -2.373 -13.676 1.00 88.38 161 TRP A N 1
ATOM 1249 C CA . TRP A 1 161 ? 0.749 -1.325 -14.546 1.00 88.38 161 TRP A CA 1
ATOM 1250 C C . TRP A 1 161 ? 2.182 -1.625 -15.003 1.00 88.38 161 TRP A C 1
ATOM 1252 O O . TRP A 1 161 ? 2.496 -1.456 -16.182 1.00 88.38 161 TRP A O 1
ATOM 1262 N N . ILE A 1 162 ? 3.024 -2.177 -14.120 1.00 83.50 162 ILE A N 1
ATOM 1263 C CA . ILE A 1 162 ? 4.388 -2.594 -14.477 1.00 83.50 162 ILE A CA 1
ATOM 1264 C C . ILE A 1 162 ? 4.415 -3.586 -15.642 1.00 83.50 162 ILE A C 1
ATOM 1266 O O . ILE A 1 162 ? 5.278 -3.480 -16.516 1.00 83.50 162 ILE A O 1
ATOM 1270 N N . PHE A 1 163 ? 3.492 -4.548 -15.651 1.00 82.56 163 PHE A N 1
ATOM 1271 C CA . PHE A 1 163 ? 3.458 -5.599 -16.665 1.00 82.56 163 PHE A CA 1
ATOM 1272 C C . PHE A 1 163 ? 2.689 -5.173 -17.916 1.00 82.56 163 PHE A C 1
ATOM 1274 O O . PHE A 1 163 ? 3.080 -5.546 -19.020 1.00 82.56 163 PHE A O 1
ATOM 1281 N N . ALA A 1 164 ? 1.622 -4.387 -17.755 1.00 85.50 164 ALA A N 1
ATOM 1282 C CA . ALA A 1 164 ? 0.763 -3.957 -18.853 1.00 85.50 164 ALA A CA 1
ATOM 1283 C C . ALA A 1 164 ? 1.408 -2.862 -19.718 1.00 85.50 164 ALA A C 1
ATOM 1285 O O . ALA A 1 164 ? 1.269 -2.886 -20.941 1.00 85.50 164 ALA A O 1
ATOM 1286 N N . ALA A 1 165 ? 2.142 -1.925 -19.108 1.00 83.44 165 ALA A N 1
ATOM 1287 C CA . ALA A 1 165 ? 2.706 -0.769 -19.800 1.00 83.44 165 ALA A CA 1
ATOM 1288 C C . ALA A 1 165 ? 4.226 -0.633 -19.581 1.00 83.44 165 ALA A C 1
ATOM 1290 O O . ALA A 1 165 ? 4.699 0.348 -19.009 1.00 83.44 165 ALA A O 1
ATOM 1291 N N . PRO A 1 166 ? 5.045 -1.585 -20.078 1.00 76.38 166 PRO A N 1
ATOM 1292 C CA . PRO A 1 166 ? 6.503 -1.519 -19.942 1.00 76.38 166 PRO A CA 1
ATOM 1293 C C . PRO A 1 166 ? 7.134 -0.299 -20.635 1.00 76.38 166 PRO A C 1
ATOM 1295 O O . PRO A 1 166 ? 8.258 0.079 -20.313 1.00 76.38 166 PRO A O 1
ATOM 1298 N N . HIS A 1 167 ? 6.419 0.304 -21.589 1.00 76.06 167 HIS A N 1
ATOM 1299 C CA . HIS A 1 167 ? 6.865 1.459 -22.363 1.00 76.06 167 HIS A CA 1
ATOM 1300 C C . HIS A 1 167 ? 6.784 2.785 -21.590 1.00 76.06 167 HIS A C 1
ATOM 1302 O O . HIS A 1 167 ? 7.545 3.698 -21.905 1.00 76.06 167 HIS A O 1
ATOM 1308 N N . ASP A 1 168 ? 5.919 2.882 -20.573 1.00 78.06 168 ASP A N 1
ATOM 1309 C CA . ASP A 1 168 ? 5.739 4.108 -19.781 1.00 78.06 168 ASP A CA 1
ATOM 1310 C C . ASP A 1 168 ? 6.941 4.394 -18.875 1.00 78.06 168 ASP A C 1
ATOM 1312 O O . ASP A 1 168 ? 7.262 5.546 -18.584 1.00 78.06 168 ASP A O 1
ATOM 1316 N N . TRP A 1 169 ? 7.623 3.342 -18.419 1.00 77.06 169 TRP A N 1
ATOM 1317 C CA . TRP A 1 169 ? 8.715 3.454 -17.453 1.00 77.06 169 TRP A CA 1
ATOM 1318 C C . TRP A 1 169 ? 10.081 3.033 -18.013 1.00 77.06 169 TRP A C 1
ATOM 1320 O O . TRP A 1 169 ? 11.103 3.471 -17.475 1.00 77.06 169 TRP A O 1
ATOM 1330 N N . CYS A 1 170 ? 10.146 2.276 -19.118 1.00 76.75 170 CYS A N 1
ATOM 1331 C CA . CYS A 1 170 ? 11.397 2.010 -19.836 1.00 76.75 170 CYS A CA 1
ATOM 1332 C C . CYS A 1 170 ? 11.265 2.094 -21.360 1.00 76.75 170 CYS A C 1
ATOM 1334 O O . CYS A 1 170 ? 10.256 1.739 -21.958 1.00 76.75 170 CYS A O 1
ATOM 1336 N N . SER A 1 171 ? 12.346 2.540 -22.008 1.00 67.75 171 SER A N 1
ATOM 1337 C CA . SER A 1 171 ? 12.414 2.610 -23.471 1.00 67.75 171 SER A CA 1
ATOM 1338 C C . SER A 1 171 ? 12.585 1.218 -24.103 1.00 67.75 171 SER A C 1
ATOM 1340 O O . SER A 1 171 ? 12.902 0.251 -23.404 1.00 67.75 171 SER A O 1
ATOM 1342 N N . ARG A 1 172 ? 12.355 1.131 -25.427 1.00 65.75 172 ARG A N 1
ATOM 1343 C CA . ARG A 1 172 ? 12.281 -0.102 -26.243 1.00 65.75 172 ARG A CA 1
ATOM 1344 C C . ARG A 1 172 ? 13.227 -1.225 -25.792 1.00 65.75 172 ARG A C 1
ATOM 1346 O O . ARG A 1 172 ? 14.402 -1.000 -25.499 1.00 65.75 172 ARG A O 1
ATOM 1353 N N . ARG A 1 173 ? 12.698 -2.454 -25.832 1.00 69.44 173 ARG A N 1
ATOM 1354 C CA . ARG A 1 173 ? 13.438 -3.702 -25.614 1.00 69.44 173 ARG A CA 1
ATOM 1355 C C . ARG A 1 173 ? 14.664 -3.757 -26.534 1.00 69.44 173 ARG A C 1
ATOM 1357 O O . ARG A 1 173 ? 14.557 -3.453 -27.720 1.00 69.44 173 ARG A O 1
ATOM 1364 N N . TRP A 1 174 ? 15.818 -4.132 -25.991 1.00 67.94 174 TRP A N 1
ATOM 1365 C CA . TRP A 1 174 ? 17.026 -4.344 -26.782 1.00 67.94 174 TRP A CA 1
ATOM 1366 C C . TRP A 1 174 ? 16.858 -5.536 -27.726 1.00 67.94 174 TRP A C 1
ATOM 1368 O O . TRP A 1 174 ? 16.343 -6.586 -27.335 1.00 67.94 174 TRP A O 1
ATOM 1378 N N . ASN A 1 175 ? 17.336 -5.379 -28.962 1.00 73.88 175 ASN A N 1
ATOM 1379 C CA . ASN A 1 175 ? 17.514 -6.500 -29.881 1.00 73.88 175 ASN A CA 1
ATOM 1380 C C . ASN A 1 175 ? 18.600 -7.442 -29.343 1.00 73.88 175 ASN A C 1
ATOM 1382 O O . ASN A 1 175 ? 19.497 -7.008 -28.620 1.00 73.88 175 ASN A O 1
ATOM 1386 N N . HIS A 1 176 ? 18.564 -8.716 -29.739 1.00 76.69 176 HIS A N 1
ATOM 1387 C CA . HIS A 1 176 ? 19.503 -9.735 -29.250 1.00 76.69 176 HIS A CA 1
ATOM 1388 C C . HIS A 1 176 ? 20.979 -9.312 -29.402 1.00 76.69 176 HIS A C 1
ATOM 1390 O O . HIS A 1 176 ? 21.782 -9.504 -28.493 1.00 76.69 176 HIS A O 1
ATOM 1396 N N . ALA A 1 177 ? 21.326 -8.646 -30.509 1.00 76.12 177 ALA A N 1
ATOM 1397 C CA . ALA A 1 177 ? 22.666 -8.102 -30.739 1.00 76.12 177 ALA A CA 1
ATOM 1398 C C . ALA A 1 177 ? 23.072 -7.016 -29.719 1.00 76.12 177 ALA A C 1
ATOM 1400 O O . ALA A 1 177 ? 24.210 -6.996 -29.254 1.00 76.12 177 ALA A O 1
ATOM 1401 N N . ALA A 1 178 ? 22.138 -6.146 -29.321 1.00 72.00 178 ALA A N 1
ATOM 1402 C CA . ALA A 1 178 ? 22.385 -5.093 -28.335 1.00 72.00 178 ALA A CA 1
ATOM 1403 C C . ALA A 1 178 ? 22.537 -5.657 -26.911 1.00 72.00 178 ALA A C 1
ATOM 1405 O O . ALA A 1 178 ? 23.362 -5.168 -26.143 1.00 72.00 178 ALA A O 1
ATOM 1406 N N . VAL A 1 179 ? 21.809 -6.731 -26.575 1.00 75.69 179 VAL A N 1
ATOM 1407 C CA . VAL A 1 179 ? 21.975 -7.437 -25.291 1.00 75.69 179 VAL A CA 1
ATOM 1408 C C . VAL A 1 179 ? 23.392 -8.005 -25.171 1.00 75.69 179 VAL A C 1
ATOM 1410 O O . VAL A 1 179 ? 24.069 -7.752 -24.176 1.00 75.69 179 VAL A O 1
ATOM 1413 N N . VAL A 1 180 ? 23.883 -8.684 -26.215 1.00 80.81 180 VAL A N 1
ATOM 1414 C CA . VAL A 1 180 ? 25.249 -9.237 -26.250 1.00 80.81 180 VAL A CA 1
ATOM 1415 C C . VAL A 1 180 ? 26.306 -8.130 -26.168 1.00 80.81 180 VAL A C 1
ATOM 1417 O O . VAL A 1 180 ? 27.278 -8.260 -25.424 1.00 80.81 180 VAL A O 1
ATOM 1420 N N . ALA A 1 181 ? 26.109 -7.009 -26.869 1.00 77.00 181 ALA A N 1
ATOM 1421 C CA . ALA A 1 181 ? 27.020 -5.865 -26.808 1.00 77.00 181 ALA A CA 1
ATOM 1422 C C . ALA A 1 181 ? 27.110 -5.264 -25.394 1.00 77.00 181 ALA A C 1
ATOM 1424 O O . ALA A 1 181 ? 28.206 -4.990 -24.896 1.00 77.00 181 ALA A O 1
ATOM 1425 N N . VAL A 1 182 ? 25.974 -5.105 -24.711 1.00 73.38 182 VAL A N 1
ATOM 1426 C CA . VAL A 1 182 ? 25.945 -4.586 -23.337 1.00 73.38 182 VAL A CA 1
ATOM 1427 C C . VAL A 1 182 ? 26.565 -5.577 -22.363 1.00 73.38 182 VAL A C 1
ATOM 1429 O O . VAL A 1 182 ? 27.252 -5.163 -21.431 1.00 73.38 182 VAL A O 1
ATOM 1432 N N . ASP A 1 183 ? 26.348 -6.871 -22.565 1.00 77.44 183 ASP A N 1
ATOM 1433 C CA . ASP A 1 183 ? 26.916 -7.913 -21.720 1.00 77.44 183 ASP A CA 1
ATOM 1434 C C . ASP A 1 183 ? 28.430 -7.980 -21.832 1.00 77.44 183 ASP A C 1
ATOM 1436 O O . ASP A 1 183 ? 29.114 -7.962 -20.808 1.00 77.44 183 ASP A O 1
ATOM 1440 N N . ASN A 1 184 ? 28.954 -7.921 -23.053 1.00 79.31 184 ASN A N 1
ATOM 1441 C CA . ASN A 1 184 ? 30.386 -7.801 -23.291 1.00 79.31 184 ASN A CA 1
ATOM 1442 C C . ASN A 1 184 ? 30.948 -6.516 -22.671 1.00 79.31 184 ASN A C 1
ATOM 1444 O O . ASN A 1 184 ? 31.969 -6.559 -21.988 1.00 79.31 184 ASN A O 1
ATOM 1448 N N . CYS A 1 185 ? 30.243 -5.388 -22.802 1.00 75.69 185 CYS A N 1
ATOM 1449 C CA . CYS A 1 185 ? 30.637 -4.131 -22.167 1.00 75.69 185 CYS A CA 1
ATOM 1450 C C . CYS A 1 185 ? 30.645 -4.238 -20.628 1.00 75.69 185 CYS A C 1
ATOM 1452 O O . CYS A 1 185 ? 31.579 -3.778 -19.971 1.00 75.69 185 CYS A O 1
ATOM 1454 N N . ARG A 1 186 ? 29.645 -4.891 -20.022 1.00 73.00 186 ARG A N 1
ATOM 1455 C CA . ARG A 1 186 ? 29.576 -5.122 -18.569 1.00 73.00 186 ARG A CA 1
ATOM 1456 C C . ARG A 1 186 ? 30.653 -6.077 -18.076 1.00 73.00 186 ARG A C 1
ATOM 1458 O O . ARG A 1 186 ? 31.130 -5.874 -16.970 1.00 73.00 186 ARG A O 1
ATOM 1465 N N . ILE A 1 187 ? 31.036 -7.089 -18.849 1.00 78.31 187 ILE A N 1
ATOM 1466 C CA . ILE A 1 187 ? 32.147 -7.988 -18.506 1.00 78.31 187 ILE A CA 1
ATOM 1467 C C . ILE A 1 187 ? 33.473 -7.223 -18.577 1.00 78.31 187 ILE A C 1
ATOM 1469 O O . ILE A 1 187 ? 34.278 -7.298 -17.649 1.00 78.31 187 ILE A O 1
ATOM 1473 N N . TRP A 1 188 ? 33.659 -6.430 -19.635 1.00 75.31 188 TRP A N 1
ATOM 1474 C CA . TRP A 1 188 ? 34.861 -5.629 -19.854 1.00 75.31 188 TRP A CA 1
ATOM 1475 C C . TRP A 1 188 ? 35.082 -4.604 -18.736 1.00 75.31 188 TRP A C 1
ATOM 1477 O O . TRP A 1 188 ? 36.144 -4.566 -18.117 1.00 75.31 188 TRP A O 1
ATOM 1487 N N . TYR A 1 189 ? 34.050 -3.819 -18.410 1.00 68.50 189 TYR A N 1
ATOM 1488 C CA . TYR A 1 189 ? 34.124 -2.803 -17.358 1.00 68.50 189 TYR A CA 1
ATOM 1489 C C . TYR A 1 189 ? 33.855 -3.349 -15.951 1.00 68.50 189 TYR A C 1
ATOM 1491 O O . TYR A 1 189 ? 34.307 -2.760 -14.978 1.00 68.50 189 TYR A O 1
ATOM 1499 N N . GLY A 1 190 ? 33.168 -4.483 -15.803 1.00 58.66 190 GLY A N 1
ATOM 1500 C CA . GLY A 1 190 ? 32.868 -5.111 -14.510 1.00 58.66 190 GLY A CA 1
ATOM 1501 C C . GLY A 1 190 ? 34.102 -5.647 -13.783 1.00 58.66 190 GLY A C 1
ATOM 1502 O O . GLY A 1 190 ? 34.067 -5.806 -12.564 1.00 58.66 190 GLY A O 1
ATOM 1503 N N . ARG A 1 191 ? 35.219 -5.854 -14.497 1.00 52.88 191 ARG A N 1
ATOM 1504 C CA . A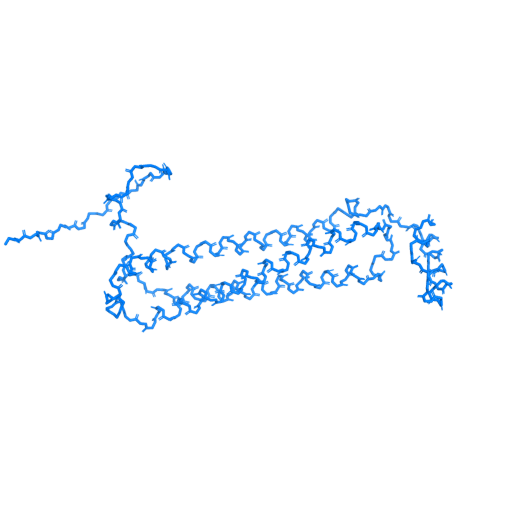RG A 1 191 ? 36.540 -6.107 -13.895 1.00 52.88 191 ARG A CA 1
ATOM 1505 C C . ARG A 1 191 ? 37.185 -4.857 -13.289 1.00 52.88 191 ARG A C 1
ATOM 1507 O O . ARG A 1 191 ? 38.023 -4.984 -12.403 1.00 52.88 191 ARG A O 1
ATOM 1514 N N . GLN A 1 192 ? 36.788 -3.660 -13.713 1.00 49.69 192 GLN A N 1
ATOM 1515 C CA . GLN A 1 192 ? 37.291 -2.389 -13.197 1.00 49.69 192 GLN A CA 1
ATOM 1516 C C . GLN A 1 192 ? 36.232 -1.773 -12.272 1.00 49.69 192 GLN A C 1
ATOM 1518 O O . GLN A 1 192 ? 35.307 -1.104 -12.721 1.00 49.69 192 GLN A O 1
ATOM 1523 N N . ARG A 1 193 ? 36.365 -1.976 -10.952 1.00 45.06 193 ARG A N 1
ATOM 1524 C CA . ARG A 1 193 ? 35.413 -1.518 -9.907 1.00 45.06 193 ARG A CA 1
ATOM 1525 C C . ARG A 1 193 ? 35.161 0.006 -9.838 1.00 45.06 193 ARG A C 1
ATOM 1527 O O . ARG A 1 193 ? 34.497 0.454 -8.911 1.00 45.06 193 ARG A O 1
ATOM 1534 N N . LEU A 1 194 ? 35.669 0.812 -10.772 1.00 44.59 194 LEU A N 1
ATOM 1535 C CA . LEU A 1 194 ? 35.737 2.274 -10.658 1.00 44.59 194 LEU A CA 1
ATOM 1536 C C . LEU A 1 194 ? 35.063 3.067 -11.786 1.00 44.59 194 LEU A C 1
ATOM 1538 O O . LEU A 1 194 ? 35.139 4.292 -11.774 1.00 44.59 194 LEU A O 1
ATOM 1542 N N . LEU A 1 195 ? 34.362 2.434 -12.732 1.00 43.44 195 LEU A N 1
ATOM 1543 C CA . LEU A 1 195 ? 33.658 3.175 -13.786 1.00 43.44 195 LEU A CA 1
ATOM 1544 C C . LEU A 1 195 ? 32.137 3.012 -13.690 1.00 43.44 195 LEU A C 1
ATOM 1546 O O . LEU A 1 195 ? 31.632 1.896 -13.542 1.00 43.44 195 LEU A O 1
ATOM 1550 N N . PRO A 1 196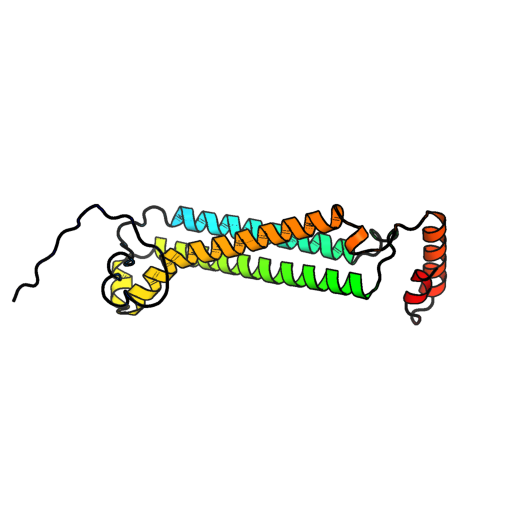 ? 31.368 4.114 -13.788 1.00 47.16 196 PRO A N 1
ATOM 1551 C CA . PRO A 1 196 ? 29.926 4.040 -13.694 1.00 47.16 196 PRO A CA 1
ATOM 1552 C C . PRO A 1 196 ? 29.387 3.253 -14.894 1.00 47.16 196 PRO A C 1
ATOM 1554 O O . PRO A 1 196 ? 29.593 3.629 -16.050 1.00 47.16 196 PRO A O 1
ATOM 1557 N N . LEU A 1 197 ? 28.615 2.201 -14.596 1.00 51.41 197 LEU A N 1
ATOM 1558 C CA . LEU A 1 197 ? 27.829 1.334 -15.502 1.00 51.41 197 LEU A CA 1
ATOM 1559 C C . LEU A 1 197 ? 26.952 2.071 -16.541 1.00 51.41 197 LEU A C 1
ATOM 1561 O O . LEU A 1 197 ? 26.305 1.449 -17.380 1.00 51.41 197 LEU A O 1
ATOM 1565 N N . HIS A 1 198 ? 26.940 3.398 -16.491 1.00 51.97 198 HIS A N 1
ATOM 1566 C CA . HIS A 1 198 ? 26.229 4.323 -17.348 1.00 51.97 198 HIS A CA 1
ATOM 1567 C C . HIS A 1 198 ? 26.728 4.416 -18.794 1.00 51.97 198 HIS A C 1
ATOM 1569 O O . HIS A 1 198 ? 25.957 4.848 -19.655 1.00 51.97 198 HIS A O 1
ATOM 1575 N N . ARG A 1 199 ? 27.991 4.058 -19.080 1.00 53.44 199 ARG A N 1
ATOM 1576 C CA . ARG A 1 199 ? 28.513 4.071 -20.464 1.00 53.44 199 ARG A CA 1
ATOM 1577 C C . ARG A 1 199 ? 27.968 2.913 -21.295 1.00 53.44 199 ARG A C 1
ATOM 1579 O O . ARG A 1 199 ? 27.541 3.142 -22.419 1.00 53.44 199 ARG A O 1
ATOM 1586 N N . CYS A 1 200 ? 27.876 1.714 -20.722 1.00 55.56 200 CYS A N 1
ATOM 1587 C CA . CYS A 1 200 ? 27.397 0.535 -21.449 1.00 55.56 200 CYS A CA 1
ATOM 1588 C C . CYS A 1 200 ? 25.912 0.606 -21.833 1.00 55.56 200 CYS A C 1
ATOM 1590 O O . CYS A 1 200 ? 25.503 -0.060 -22.767 1.00 55.56 200 CYS A O 1
ATOM 1592 N N . SER A 1 201 ? 25.100 1.417 -21.145 1.00 53.88 201 SER A N 1
ATOM 1593 C CA . SER A 1 201 ? 23.671 1.600 -21.451 1.00 53.88 201 SER A CA 1
ATOM 1594 C C . SER A 1 201 ? 23.373 2.634 -22.554 1.00 53.88 201 SER A C 1
ATOM 1596 O O . SER A 1 201 ? 22.201 2.921 -22.816 1.00 53.88 201 SER A O 1
ATOM 1598 N N . ARG A 1 202 ? 24.404 3.287 -23.120 1.00 53.34 202 ARG A N 1
ATOM 1599 C CA . ARG A 1 202 ? 24.257 4.238 -24.241 1.00 53.34 202 ARG A CA 1
ATOM 1600 C C . ARG A 1 202 ? 24.554 3.632 -25.616 1.00 53.34 202 ARG A C 1
ATOM 1602 O O . ARG A 1 202 ? 24.201 4.285 -26.593 1.00 53.34 202 ARG A O 1
ATOM 1609 N N . LEU A 1 203 ? 25.169 2.449 -25.655 1.00 50.56 203 LEU A N 1
ATOM 1610 C CA . LEU A 1 203 ? 25.247 1.577 -26.832 1.00 50.56 203 LEU A CA 1
ATOM 1611 C C . LEU A 1 203 ? 23.863 0.980 -27.127 1.00 50.56 203 LEU A C 1
ATOM 1613 O O . LEU A 1 203 ? 23.568 0.785 -28.321 1.00 50.56 203 LEU A O 1
#

Secondary structure (DSSP, 8-state):
------------------SSS-TTTSHHHHS--GGG-TTHHHHHHHHHHHHHHHHHHHHHHHHHHHHHHSTTGGGGEE--HHHHHHHHHHHHHHHHHHHHHHHHHHHHHHHHHHHTTS-HHHHGGGTTHHHHHHHHHHHHHHHHHHHHHHHHHHHHHHHHHHHH-HHHHSEEEPPHHHHHHHHHHHHHHHTSTTS-TTTGGG-

Organism: NCBI:txid51315